Protein AF-A0A2E8XNL5-F1 (afdb_monomer_lite)

Foldseek 3Di:
DPDDPVVVVVCVCPPDDHDPADDDDPDDPPDPVSVCLVDPPNVVVLVVVCVVPVVSCCVSHPNAAAAEPDQPDFFADFLVRLLVSQPQCQVVCVLVVHHAAEAAEDPDFDPNDPDPLQVSSVSSQVVNCVVPVLRNYDDPDHPCLQAAVVSVCVRPVPHSGPHHGRYYYYRGNVRRNVVLVCCVVVVVDDDADPADTPDLAQDGDDDPPDHNSNVVNSVVSRVSRRVVSVVVVVVVVPD

Structure (mmCIF, N/CA/C/O backbone):
data_AF-A0A2E8XNL5-F1
#
_entry.id   AF-A0A2E8XNL5-F1
#
loop_
_atom_site.group_PDB
_atom_site.id
_atom_site.type_symbol
_atom_site.label_atom_id
_atom_site.label_alt_id
_atom_site.label_comp_id
_atom_site.label_asym_id
_atom_site.label_entity_id
_atom_site.label_seq_id
_atom_site.pdbx_PDB_ins_code
_atom_site.Cartn_x
_atom_site.Cartn_y
_atom_site.Cartn_z
_atom_site.occupancy
_atom_site.B_iso_or_equiv
_atom_site.auth_seq_id
_atom_site.auth_comp_id
_atom_site.auth_asym_id
_atom_site.auth_atom_id
_atom_site.pdbx_PDB_model_num
ATOM 1 N N . MET A 1 1 ? 25.665 -30.113 -37.905 1.00 49.34 1 MET A N 1
ATOM 2 C CA . MET A 1 1 ? 24.365 -29.769 -38.519 1.00 49.34 1 MET A CA 1
ATOM 3 C C . MET A 1 1 ? 23.714 -28.719 -37.645 1.00 49.34 1 MET A C 1
ATOM 5 O O . MET A 1 1 ? 23.778 -28.880 -36.434 1.00 49.34 1 MET A O 1
ATOM 9 N N . ALA A 1 2 ? 23.161 -27.655 -38.225 1.00 60.09 2 ALA A N 1
ATOM 10 C CA . ALA A 1 2 ? 22.310 -26.735 -37.477 1.00 60.09 2 ALA A CA 1
ATOM 11 C C . ALA A 1 2 ? 21.005 -27.467 -37.136 1.00 60.09 2 ALA A C 1
ATOM 13 O O . ALA A 1 2 ? 20.428 -28.109 -38.013 1.00 60.09 2 ALA A O 1
ATOM 14 N N . GLU A 1 3 ? 20.601 -27.444 -35.870 1.00 71.62 3 GLU A N 1
ATOM 15 C CA . GLU A 1 3 ? 19.336 -28.033 -35.434 1.00 71.62 3 GLU A CA 1
ATOM 16 C C . GLU A 1 3 ? 18.174 -27.260 -36.080 1.00 71.62 3 GLU A C 1
ATOM 18 O O . GLU A 1 3 ? 18.196 -26.027 -36.112 1.00 71.62 3 GLU A O 1
ATOM 23 N N . ASP A 1 4 ? 17.193 -27.967 -36.652 1.00 87.88 4 ASP A N 1
ATOM 24 C CA . ASP A 1 4 ? 16.043 -27.328 -37.294 1.00 87.88 4 ASP A CA 1
ATOM 25 C C . ASP A 1 4 ? 15.190 -26.628 -36.227 1.00 87.88 4 ASP A C 1
ATOM 27 O O . ASP A 1 4 ? 14.524 -27.270 -35.413 1.00 87.88 4 ASP A O 1
ATOM 31 N N . ILE A 1 5 ? 15.188 -25.292 -36.253 1.00 83.12 5 ILE A N 1
ATOM 32 C CA . ILE A 1 5 ? 14.417 -24.425 -35.349 1.00 83.12 5 ILE A CA 1
ATOM 33 C C . ILE A 1 5 ? 12.946 -24.856 -35.296 1.00 83.12 5 ILE A C 1
ATOM 35 O O . ILE A 1 5 ? 12.314 -24.781 -34.238 1.00 83.12 5 ILE A O 1
ATOM 39 N N . ARG A 1 6 ? 12.394 -25.339 -36.416 1.00 84.25 6 ARG A N 1
ATOM 40 C CA . ARG A 1 6 ? 11.018 -25.834 -36.481 1.00 84.25 6 ARG A CA 1
ATOM 41 C C . ARG A 1 6 ? 10.832 -27.089 -35.634 1.00 84.25 6 ARG A C 1
ATOM 43 O O . ARG A 1 6 ? 9.846 -27.184 -34.906 1.00 84.25 6 ARG A O 1
ATOM 50 N N . GLU A 1 7 ? 11.748 -28.045 -35.728 1.00 87.56 7 GLU A N 1
ATOM 51 C CA . GLU A 1 7 ? 11.675 -29.310 -35.000 1.00 87.56 7 GLU A CA 1
ATOM 52 C C . GLU A 1 7 ? 11.862 -29.093 -33.493 1.00 87.56 7 GLU A C 1
ATOM 54 O O . GLU A 1 7 ? 11.071 -29.603 -32.695 1.00 87.56 7 GLU A O 1
ATOM 59 N N . THR A 1 8 ? 12.807 -28.236 -33.100 1.00 84.12 8 THR A N 1
ATOM 60 C CA . THR A 1 8 ? 13.034 -27.864 -31.696 1.00 84.12 8 THR A CA 1
ATOM 61 C C . THR A 1 8 ? 11.842 -27.115 -31.097 1.00 84.12 8 THR A C 1
ATOM 63 O O . THR A 1 8 ? 11.431 -27.419 -29.977 1.00 84.12 8 THR A O 1
ATOM 66 N N . ALA A 1 9 ? 11.222 -26.189 -31.841 1.00 78.69 9 ALA A N 1
ATOM 67 C CA . ALA A 1 9 ? 10.019 -25.483 -31.393 1.00 78.69 9 ALA A CA 1
ATOM 68 C C . ALA A 1 9 ? 8.816 -26.428 -31.237 1.00 78.69 9 ALA A C 1
ATOM 70 O O . ALA A 1 9 ? 8.070 -26.343 -30.260 1.00 78.69 9 ALA A O 1
ATOM 71 N N . LEU A 1 10 ? 8.633 -27.363 -32.176 1.00 82.50 10 LEU A N 1
ATOM 72 C CA . LEU A 1 10 ? 7.573 -28.368 -32.088 1.00 82.50 10 LEU A CA 1
ATOM 73 C C . LEU A 1 10 ? 7.791 -29.323 -30.913 1.00 82.50 10 LEU A C 1
ATOM 75 O O . LEU A 1 10 ? 6.822 -29.662 -30.238 1.00 82.50 10 LEU A O 1
ATOM 79 N N . ARG A 1 11 ? 9.035 -29.738 -30.651 1.00 82.56 11 ARG A N 1
ATOM 80 C CA . ARG A 1 11 ? 9.394 -30.575 -29.500 1.00 82.56 11 ARG A CA 1
ATOM 81 C C . ARG A 1 11 ? 9.117 -29.849 -28.183 1.00 82.56 11 ARG A C 1
ATOM 83 O O . ARG A 1 11 ? 8.386 -30.381 -27.356 1.00 82.56 11 ARG A O 1
ATOM 90 N N . TYR A 1 12 ? 9.561 -28.598 -28.055 1.00 76.50 12 TYR A N 1
ATOM 91 C CA . TYR A 1 12 ? 9.296 -27.743 -26.890 1.00 76.50 12 TYR A CA 1
ATOM 92 C C . TYR A 1 12 ? 7.797 -27.582 -26.576 1.00 76.50 12 TYR A C 1
ATOM 94 O O . TYR A 1 12 ? 7.405 -27.547 -25.417 1.00 76.50 12 TYR A O 1
ATOM 102 N N . HIS A 1 13 ? 6.938 -27.505 -27.598 1.00 74.31 13 HIS A N 1
ATOM 103 C CA . HIS A 1 13 ? 5.485 -27.393 -27.414 1.00 74.31 13 HIS A CA 1
ATOM 104 C C . HIS A 1 13 ? 4.750 -28.731 -27.217 1.00 74.31 13 HIS A C 1
ATOM 106 O O . HIS A 1 13 ? 3.563 -28.718 -26.884 1.00 74.31 13 HIS A O 1
ATOM 112 N N . ARG A 1 14 ? 5.415 -29.869 -27.450 1.00 77.31 14 ARG A N 1
ATOM 113 C CA . ARG A 1 14 ? 4.848 -31.224 -27.312 1.00 77.31 14 ARG A CA 1
ATOM 114 C C . ARG A 1 14 ? 5.310 -31.939 -26.048 1.00 77.31 14 ARG A C 1
ATOM 116 O O . ARG A 1 14 ? 4.581 -32.789 -25.549 1.00 77.31 14 ARG A O 1
ATOM 123 N N . GLU A 1 15 ? 6.511 -31.637 -25.568 1.00 74.69 15 GLU A N 1
ATOM 124 C CA . GLU A 1 15 ? 7.054 -32.206 -24.339 1.00 74.69 15 GLU A CA 1
ATOM 125 C C . GLU A 1 15 ? 6.436 -31.514 -23.116 1.00 74.69 15 GLU A C 1
ATOM 127 O O . GLU A 1 15 ? 6.441 -30.291 -23.001 1.00 74.69 15 GLU A O 1
ATOM 132 N N . GLY A 1 16 ? 5.883 -32.307 -22.196 1.00 72.12 16 GLY A N 1
ATOM 133 C CA . GLY A 1 16 ? 5.172 -31.810 -21.017 1.00 72.12 16 GLY A CA 1
ATOM 134 C C . GLY A 1 16 ? 3.668 -31.628 -21.240 1.00 72.12 16 GLY A C 1
ATOM 135 O O . GLY A 1 16 ? 3.063 -32.239 -22.121 1.00 72.12 16 GLY A O 1
ATOM 136 N N . ARG A 1 17 ? 3.031 -30.823 -20.385 1.00 60.62 17 ARG A N 1
ATOM 137 C CA . ARG A 1 17 ? 1.598 -30.524 -20.470 1.00 60.62 17 ARG A CA 1
ATOM 138 C C . ARG A 1 17 ? 1.375 -29.429 -21.531 1.00 60.62 17 ARG A C 1
ATOM 140 O O . ARG A 1 17 ? 1.923 -28.341 -21.372 1.00 60.62 17 ARG A O 1
ATOM 147 N N . PRO A 1 18 ? 0.574 -29.663 -22.588 1.00 53.97 18 PRO A N 1
ATOM 148 C CA . PRO A 1 18 ? 0.299 -28.644 -23.597 1.00 53.97 18 PRO A CA 1
ATOM 149 C C . PRO A 1 18 ? -0.388 -27.416 -22.983 1.00 53.97 18 PRO A C 1
ATOM 151 O O . PRO A 1 18 ? -1.422 -27.539 -22.326 1.00 53.97 18 PRO A O 1
ATOM 154 N N . GLY A 1 19 ? 0.177 -26.233 -23.227 1.00 57.16 19 GLY A N 1
ATOM 155 C CA . GLY A 1 19 ? -0.323 -24.951 -22.724 1.00 57.16 19 GLY A CA 1
ATOM 156 C C . GLY A 1 19 ? 0.743 -24.189 -21.937 1.00 57.16 19 GLY A C 1
ATOM 157 O O . GLY A 1 19 ? 1.424 -24.751 -21.092 1.00 57.16 19 GLY A O 1
ATOM 158 N N . LYS A 1 20 ? 0.891 -22.886 -22.205 1.00 53.69 20 LYS A N 1
ATOM 159 C CA . LYS A 1 20 ? 1.844 -22.019 -21.481 1.00 53.69 20 LYS A CA 1
ATOM 160 C C . LYS A 1 20 ? 1.347 -21.606 -20.085 1.00 53.69 20 LYS A C 1
ATOM 162 O O . LYS A 1 20 ? 2.050 -20.890 -19.383 1.00 53.69 20 LYS A O 1
ATOM 167 N N . ILE A 1 21 ? 0.120 -21.990 -19.721 1.00 44.06 21 ILE A N 1
ATOM 168 C CA . ILE A 1 21 ? -0.577 -21.558 -18.506 1.00 44.06 21 ILE A CA 1
ATOM 169 C C . ILE A 1 21 ? -1.283 -22.768 -17.885 1.00 44.06 21 ILE A C 1
ATOM 171 O O . ILE A 1 21 ? -2.032 -23.470 -18.565 1.00 44.06 21 ILE A O 1
ATOM 175 N N . GLU A 1 22 ? -1.080 -22.978 -16.584 1.00 54.56 22 GLU A N 1
ATOM 176 C CA . GLU A 1 22 ? -1.791 -23.963 -15.768 1.00 54.56 22 GLU A CA 1
ATOM 177 C C . GLU A 1 22 ? -2.472 -23.257 -14.591 1.00 54.56 22 GLU A C 1
ATOM 179 O O . GLU A 1 22 ? -1.811 -22.604 -13.790 1.00 54.56 22 GLU A O 1
ATOM 184 N N . VAL A 1 23 ? -3.797 -23.385 -14.474 1.00 47.88 23 VAL A N 1
ATOM 185 C CA . VAL A 1 23 ? -4.556 -22.874 -13.324 1.00 47.88 23 VAL A CA 1
ATOM 186 C C . VAL A 1 23 ? -4.709 -23.999 -12.306 1.00 47.88 23 VAL A C 1
ATOM 188 O O . VAL A 1 23 ? -5.431 -24.965 -12.552 1.00 47.88 23 VAL A O 1
ATOM 191 N N . VAL A 1 24 ? -4.043 -23.863 -11.159 1.00 52.28 24 VAL A N 1
ATOM 192 C CA . VAL A 1 24 ? -4.179 -24.780 -10.019 1.00 52.28 24 VAL A CA 1
ATOM 193 C C . VAL A 1 24 ? -5.081 -24.140 -8.962 1.00 52.28 24 VAL A C 1
ATOM 195 O O . VAL A 1 24 ? -4.883 -22.990 -8.551 1.00 52.28 24 VAL A O 1
ATOM 198 N N . ALA A 1 25 ? -6.106 -24.870 -8.525 1.00 46.62 25 ALA A N 1
ATOM 199 C CA . ALA A 1 25 ? -6.966 -24.427 -7.433 1.00 46.62 25 ALA A CA 1
ATOM 200 C C . ALA A 1 25 ? -6.181 -24.446 -6.108 1.00 46.62 25 ALA A C 1
ATOM 202 O O . ALA A 1 25 ? -5.561 -25.453 -5.781 1.00 46.62 25 ALA A O 1
ATOM 203 N N . SER A 1 26 ? -6.213 -23.351 -5.338 1.00 55.28 26 SER A N 1
ATOM 204 C CA . SER A 1 26 ? -5.528 -23.237 -4.035 1.00 55.28 26 SER A CA 1
ATOM 205 C C . SER A 1 26 ? -6.127 -24.169 -2.986 1.00 55.28 26 SER A C 1
ATOM 207 O O . SER A 1 26 ? -5.430 -24.653 -2.104 1.00 55.28 26 SER A O 1
ATOM 209 N N . LYS A 1 27 ? -7.425 -24.451 -3.111 1.00 60.72 27 LYS A N 1
ATOM 210 C CA . LYS A 1 27 ? -8.127 -25.508 -2.392 1.00 60.72 27 LYS A CA 1
ATOM 211 C C . LYS A 1 27 ? -8.621 -26.492 -3.441 1.00 60.72 27 LYS A C 1
ATOM 213 O O . LYS A 1 27 ? -9.333 -26.093 -4.362 1.00 60.72 27 LYS A O 1
ATOM 218 N N . LEU A 1 28 ? -8.208 -27.753 -3.340 1.00 52.25 28 LEU A N 1
ATOM 219 C CA . LEU A 1 28 ? -8.619 -28.794 -4.280 1.00 52.25 28 LEU A CA 1
ATOM 220 C C . LEU A 1 28 ? -10.145 -28.952 -4.239 1.00 52.25 28 LEU A C 1
ATOM 222 O O . LEU A 1 28 ? -10.702 -29.429 -3.256 1.00 52.25 28 LEU A O 1
ATOM 226 N N . LEU A 1 29 ? -10.816 -28.561 -5.321 1.00 68.38 29 LEU A N 1
ATOM 227 C CA . LEU A 1 29 ? -12.241 -28.808 -5.541 1.00 68.38 29 LEU A CA 1
ATOM 228 C C . LEU A 1 29 ? -12.386 -30.104 -6.341 1.00 68.38 29 LEU A C 1
ATOM 230 O O . LEU A 1 29 ? -12.762 -30.095 -7.510 1.00 68.38 29 LEU A O 1
ATOM 234 N N . ALA A 1 30 ? -11.995 -31.224 -5.731 1.00 70.00 30 ALA A N 1
ATOM 235 C CA . ALA A 1 30 ? -11.859 -32.502 -6.431 1.00 70.00 30 ALA A CA 1
ATOM 236 C C . ALA A 1 30 ? -13.208 -33.113 -6.853 1.00 70.00 30 ALA A C 1
ATOM 238 O O . ALA A 1 30 ? -13.251 -34.002 -7.702 1.00 70.00 30 ALA A O 1
ATOM 239 N N . ASN A 1 31 ? -14.314 -32.672 -6.247 1.00 74.38 31 ASN A N 1
ATOM 240 C CA . ASN A 1 31 ? -15.648 -33.214 -6.484 1.00 74.38 31 ASN A CA 1
ATOM 241 C C . ASN A 1 31 ? -16.756 -32.167 -6.243 1.00 74.38 31 ASN A C 1
ATOM 243 O O . ASN A 1 31 ? -16.527 -31.067 -5.739 1.00 74.38 31 ASN A O 1
ATOM 247 N N . GLN A 1 32 ? -17.994 -32.545 -6.571 1.00 74.88 32 GLN A N 1
ATOM 248 C CA . GLN A 1 32 ? -19.184 -31.699 -6.435 1.00 74.88 32 GLN A CA 1
ATOM 249 C C . GLN A 1 32 ? -19.488 -31.284 -4.983 1.00 74.88 32 GLN A C 1
ATOM 251 O O . GLN A 1 32 ? -20.048 -30.212 -4.759 1.00 74.88 32 GLN A O 1
ATOM 256 N N . ARG A 1 33 ? -19.104 -32.096 -3.985 1.00 76.00 33 ARG A N 1
ATOM 257 C CA . ARG A 1 33 ? -19.273 -31.738 -2.568 1.00 76.00 33 ARG A CA 1
ATOM 258 C C . ARG A 1 33 ? -18.310 -30.626 -2.169 1.00 76.00 33 ARG A C 1
ATOM 260 O O . ARG A 1 33 ? -18.733 -29.685 -1.506 1.00 76.00 33 ARG A O 1
ATOM 267 N N . ASP A 1 34 ? -17.060 -30.687 -2.612 1.00 76.00 34 ASP A N 1
ATOM 268 C CA . ASP A 1 34 ? -16.085 -29.624 -2.356 1.00 76.00 34 ASP A CA 1
ATOM 269 C C . ASP A 1 34 ? -16.505 -28.316 -3.037 1.00 76.00 34 ASP A C 1
ATOM 271 O O . ASP A 1 34 ? -16.450 -27.254 -2.419 1.00 76.00 34 ASP A O 1
ATOM 275 N N . LEU A 1 35 ? -17.055 -28.399 -4.254 1.00 70.38 35 LEU A N 1
ATOM 276 C CA . LEU A 1 35 ? -17.651 -27.249 -4.936 1.00 70.38 35 LEU A CA 1
ATOM 277 C C . LEU A 1 35 ? -18.820 -26.643 -4.133 1.00 70.38 35 LEU A C 1
ATOM 279 O O . LEU A 1 35 ? -18.871 -25.433 -3.939 1.00 70.38 35 LEU A O 1
ATOM 283 N N . SER A 1 36 ? -19.719 -27.475 -3.595 1.00 78.44 36 SER A N 1
ATOM 284 C CA . SER A 1 36 ? -20.854 -27.014 -2.774 1.00 78.44 36 SER A CA 1
ATOM 285 C C . SER A 1 36 ? -20.446 -26.348 -1.453 1.00 78.44 36 SER A C 1
ATOM 287 O O . SER A 1 36 ? -21.218 -25.573 -0.895 1.00 78.44 36 SER A O 1
ATOM 289 N N . ARG A 1 37 ? -19.236 -26.639 -0.953 1.00 80.06 37 ARG A N 1
ATOM 290 C CA . ARG A 1 37 ? -18.658 -25.995 0.236 1.00 80.06 37 ARG A CA 1
ATOM 291 C C . ARG A 1 37 ? -18.056 -24.630 -0.090 1.00 80.06 37 ARG A C 1
ATOM 293 O O . ARG A 1 37 ? -18.103 -23.740 0.748 1.00 80.06 37 ARG A O 1
ATOM 300 N N . ALA A 1 38 ? -17.482 -24.478 -1.282 1.00 71.19 38 ALA A N 1
ATOM 301 C CA . ALA A 1 38 ? -16.857 -23.232 -1.720 1.00 71.19 38 ALA A CA 1
ATOM 302 C C . ALA A 1 38 ? -17.868 -22.189 -2.228 1.00 71.19 38 ALA A C 1
ATOM 304 O O . ALA A 1 38 ? -17.598 -20.995 -2.159 1.00 71.19 38 ALA A O 1
ATOM 305 N N . TYR A 1 39 ? -19.025 -22.632 -2.725 1.00 75.50 39 TYR A N 1
ATOM 306 C CA . TYR A 1 39 ? -20.094 -21.778 -3.252 1.00 75.50 39 TYR A CA 1
ATOM 307 C C . TYR A 1 39 ? -21.363 -21.894 -2.409 1.00 75.50 39 TYR A C 1
ATOM 309 O O . TYR A 1 39 ? -21.394 -22.632 -1.430 1.00 75.50 39 TYR A O 1
ATOM 317 N N . THR A 1 40 ? -22.422 -21.164 -2.757 1.00 73.31 40 THR A N 1
ATOM 318 C CA . THR A 1 40 ? -23.718 -21.264 -2.070 1.00 73.31 40 THR A CA 1
ATOM 319 C C . THR A 1 40 ? -24.225 -22.713 -2.113 1.00 73.31 40 THR A C 1
ATOM 321 O O . THR A 1 40 ? -24.303 -23.280 -3.207 1.00 73.31 40 THR A O 1
ATOM 324 N N . PRO A 1 41 ? -24.574 -23.336 -0.967 1.00 74.88 41 PRO A N 1
ATOM 325 C CA . PRO A 1 41 ? -24.801 -22.753 0.367 1.00 74.88 41 PRO A CA 1
ATOM 326 C C . PRO A 1 41 ? -23.584 -22.700 1.315 1.00 74.88 41 PRO A C 1
ATOM 328 O O . PRO A 1 41 ? -23.681 -22.078 2.367 1.00 74.88 41 PRO A O 1
ATOM 331 N N . GLY A 1 42 ? -22.452 -23.326 0.992 1.00 79.75 42 GLY A N 1
ATOM 332 C CA . GLY A 1 42 ? -21.267 -23.369 1.855 1.00 79.75 42 GLY A CA 1
ATOM 333 C C . GLY A 1 42 ? -20.648 -22.002 2.165 1.00 79.75 42 GLY A C 1
ATOM 334 O O . GLY A 1 42 ? -20.373 -21.720 3.328 1.00 79.75 42 GLY A O 1
ATOM 335 N N . VAL A 1 43 ? -20.521 -21.111 1.172 1.00 79.50 43 VAL A N 1
ATOM 336 C CA . VAL A 1 43 ? -20.021 -19.737 1.413 1.00 79.50 43 VAL A CA 1
ATOM 337 C C . VAL A 1 43 ? -20.944 -18.945 2.344 1.00 79.50 43 VAL A C 1
ATOM 339 O O . VAL A 1 43 ? -20.468 -18.193 3.187 1.00 79.50 43 VAL A O 1
ATOM 342 N N . ALA A 1 44 ? -22.258 -19.180 2.263 1.00 83.00 44 ALA A N 1
ATOM 343 C CA . ALA A 1 44 ? -23.227 -18.540 3.145 1.00 83.00 44 ALA A CA 1
ATOM 344 C C . ALA A 1 44 ? -23.041 -18.964 4.609 1.00 83.00 44 ALA A C 1
ATOM 346 O O . ALA A 1 44 ? -23.267 -18.148 5.490 1.00 83.00 44 ALA A O 1
ATOM 347 N N . GLN A 1 45 ? -22.579 -20.188 4.888 1.00 86.25 45 GLN A N 1
ATOM 348 C CA . GLN A 1 45 ? -22.259 -20.603 6.261 1.00 86.25 45 GLN A CA 1
ATOM 349 C C . GLN A 1 45 ? -21.048 -19.852 6.822 1.00 86.25 45 GLN A C 1
ATOM 351 O O . GLN A 1 45 ? -21.078 -19.447 7.978 1.00 86.25 45 GLN A O 1
ATOM 356 N N . ALA A 1 46 ? -20.018 -19.603 6.005 1.00 81.00 46 ALA A N 1
ATOM 357 C CA . ALA A 1 46 ? -18.896 -18.760 6.418 1.00 81.00 46 ALA A CA 1
ATOM 358 C C . ALA A 1 46 ? -19.353 -17.315 6.683 1.00 81.00 46 ALA A C 1
ATOM 360 O O . ALA A 1 46 ? -18.994 -16.737 7.702 1.00 81.00 46 ALA A O 1
ATOM 361 N N . SER A 1 47 ? -20.204 -16.756 5.815 1.00 82.69 47 SER A N 1
ATOM 362 C CA . SER A 1 47 ? -20.786 -15.423 6.025 1.00 82.69 47 SER A CA 1
ATOM 363 C C . SER A 1 47 ? -21.653 -15.341 7.284 1.00 82.69 47 SER A C 1
ATOM 365 O O . SER A 1 47 ? -21.589 -14.343 7.994 1.00 82.69 47 SER A O 1
ATOM 367 N N . LEU A 1 48 ? -22.446 -16.377 7.579 1.00 88.38 48 LEU A N 1
ATOM 368 C CA . LEU A 1 48 ? -23.253 -16.446 8.799 1.00 88.38 48 LEU A CA 1
ATOM 369 C C . LEU A 1 48 ? -22.372 -16.532 10.048 1.00 88.38 48 LEU A C 1
ATOM 371 O O . LEU A 1 48 ? -22.618 -15.790 10.990 1.00 88.38 48 LEU A O 1
ATOM 375 N N . ALA A 1 49 ? -21.311 -17.344 10.030 1.00 86.75 49 ALA A N 1
ATOM 376 C CA . ALA A 1 49 ? -20.386 -17.445 11.159 1.00 86.75 49 ALA A CA 1
ATOM 377 C C . ALA A 1 49 ? -19.694 -16.103 11.458 1.00 86.75 49 ALA A C 1
ATOM 379 O O . ALA A 1 49 ? -19.601 -15.708 12.613 1.00 86.75 49 ALA A O 1
ATOM 380 N N . ILE A 1 50 ? -19.284 -15.363 10.419 1.00 83.50 50 ILE A N 1
ATOM 381 C CA . ILE A 1 50 ? -18.715 -14.009 10.554 1.00 83.50 50 ILE A CA 1
ATOM 382 C C . ILE A 1 50 ? -19.756 -13.007 11.074 1.00 83.50 50 ILE A C 1
ATOM 384 O O . ILE A 1 50 ? -19.424 -12.089 11.819 1.00 83.50 50 ILE A O 1
ATOM 388 N N . SER A 1 51 ? -21.021 -13.167 10.678 1.00 86.62 51 SER A N 1
ATOM 389 C CA . SER A 1 51 ? -22.112 -12.328 11.180 1.00 86.62 51 SER A CA 1
ATOM 390 C C . SER A 1 51 ? -22.435 -12.591 12.653 1.00 86.62 51 SER A C 1
ATOM 392 O O . SER A 1 51 ? -22.945 -11.687 13.312 1.00 86.62 51 SER A O 1
ATOM 394 N N . GLU A 1 52 ? -22.216 -13.811 13.146 1.00 91.88 52 GLU A N 1
ATOM 395 C CA . GLU A 1 52 ? -22.419 -14.189 14.550 1.00 91.88 52 GLU A CA 1
ATOM 396 C C . GLU A 1 52 ? -21.222 -13.792 15.426 1.00 91.88 52 GLU A C 1
ATOM 398 O O . GLU A 1 52 ? -21.416 -13.307 16.541 1.00 91.88 52 GLU A O 1
ATOM 403 N N . ASP A 1 53 ? -20.002 -13.956 14.910 1.00 85.19 53 ASP A N 1
ATOM 404 C CA . ASP A 1 53 ? -18.746 -13.584 15.559 1.00 85.19 53 ASP A CA 1
ATOM 405 C C . ASP A 1 53 ? -17.783 -12.963 14.536 1.00 85.19 53 ASP A C 1
ATOM 407 O O . ASP A 1 53 ? -17.225 -13.646 13.672 1.00 85.19 53 ASP A O 1
ATOM 411 N N . SER A 1 54 ? -17.546 -11.654 14.650 1.00 74.00 54 SER A N 1
ATOM 412 C CA . SER A 1 54 ? -16.672 -10.923 13.730 1.00 74.00 54 SER A CA 1
ATOM 413 C C . SER A 1 54 ? -15.216 -11.401 13.771 1.00 74.00 54 SER A C 1
ATOM 415 O O . SER A 1 54 ? -14.517 -11.266 12.765 1.00 74.00 54 SER A O 1
ATOM 417 N N . ALA A 1 55 ? -14.756 -12.024 14.866 1.00 74.00 55 ALA A N 1
ATOM 418 C CA . ALA A 1 55 ? -13.409 -12.591 14.956 1.00 74.00 55 ALA A CA 1
ATOM 419 C C . ALA A 1 55 ? -13.199 -13.760 13.975 1.00 74.00 55 ALA A C 1
ATOM 421 O O . ALA A 1 55 ? -12.077 -13.998 13.520 1.00 74.00 55 ALA A O 1
ATOM 422 N N . MET A 1 56 ? -14.277 -14.442 13.567 1.00 76.31 56 MET A N 1
ATOM 423 C CA . MET A 1 56 ? -14.232 -15.512 12.564 1.00 76.31 56 MET A CA 1
ATOM 424 C C . MET A 1 56 ? -13.799 -15.016 11.183 1.00 7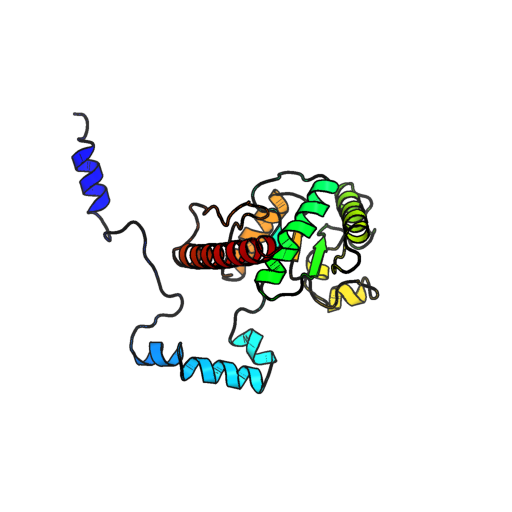6.31 56 MET A C 1
ATOM 426 O O . MET A 1 56 ? -13.335 -15.818 10.372 1.00 76.31 56 MET A O 1
ATOM 430 N N . ALA A 1 57 ? -13.886 -13.711 10.895 1.00 66.75 57 ALA A N 1
ATOM 431 C CA . ALA A 1 57 ? -13.382 -13.159 9.639 1.00 66.75 57 ALA A CA 1
ATOM 432 C C . ALA A 1 57 ? -11.874 -13.420 9.480 1.00 66.75 57 ALA A C 1
ATOM 434 O O . ALA A 1 57 ? -11.443 -13.860 8.415 1.00 66.75 57 ALA A O 1
ATOM 435 N N . ALA A 1 58 ? -11.087 -13.259 10.548 1.00 60.56 58 ALA A N 1
ATOM 436 C CA . ALA A 1 58 ? -9.640 -13.483 10.528 1.00 60.56 58 ALA A CA 1
ATOM 437 C C . ALA A 1 58 ? -9.248 -14.971 10.385 1.00 60.56 58 ALA A C 1
ATOM 439 O O . ALA A 1 58 ? -8.128 -15.286 9.975 1.00 60.56 58 ALA A O 1
ATOM 440 N N . GLU A 1 59 ? -10.144 -15.899 10.731 1.00 66.31 59 GLU A N 1
ATOM 441 C CA . GLU A 1 59 ? -9.933 -17.344 10.560 1.00 66.31 59 GLU A CA 1
ATOM 442 C C . GLU A 1 59 ? -10.397 -17.837 9.182 1.00 66.31 59 GLU A C 1
ATOM 444 O O . GLU A 1 59 ? -9.734 -18.657 8.543 1.00 66.31 59 GLU A O 1
ATOM 449 N N . LEU A 1 60 ? -11.549 -17.346 8.722 1.00 70.25 60 LEU A N 1
ATOM 450 C CA . LEU A 1 60 ? -12.248 -17.863 7.545 1.00 70.25 60 LEU A CA 1
ATOM 451 C C . LEU A 1 60 ? -11.922 -17.103 6.254 1.00 70.25 60 LEU A C 1
ATOM 453 O O . LEU A 1 60 ? -12.255 -17.586 5.167 1.00 70.25 60 LEU A O 1
ATOM 457 N N . THR A 1 61 ? -11.282 -15.937 6.350 1.00 65.50 61 THR A N 1
ATOM 458 C CA . THR A 1 61 ? -10.928 -15.087 5.206 1.00 65.50 61 THR A CA 1
ATOM 459 C C . THR A 1 61 ? -9.442 -14.706 5.215 1.00 65.50 61 THR A C 1
ATOM 461 O O . THR A 1 61 ? -8.680 -15.131 6.082 1.00 65.50 61 THR A O 1
ATOM 464 N N . VAL A 1 62 ? -8.993 -13.971 4.190 1.00 59.47 62 VAL A N 1
ATOM 465 C CA . VAL A 1 62 ? -7.627 -13.424 4.160 1.00 59.47 62 VAL A CA 1
ATOM 466 C C . VAL A 1 62 ? -7.510 -12.421 5.305 1.00 59.47 62 VAL A C 1
ATOM 468 O O . VAL A 1 62 ? -8.285 -11.472 5.336 1.00 59.47 62 VAL A O 1
ATOM 471 N N . ARG A 1 63 ? -6.567 -12.663 6.228 1.00 57.22 63 ARG A N 1
ATOM 472 C CA . ARG A 1 63 ? -6.452 -11.947 7.509 1.00 57.22 63 ARG A CA 1
ATOM 473 C C . ARG A 1 63 ? -6.465 -10.430 7.365 1.00 57.22 63 ARG A C 1
ATOM 475 O O . ARG A 1 63 ? -7.280 -9.813 8.026 1.00 57.22 63 ARG A O 1
ATOM 482 N N . ASP A 1 64 ? -5.646 -9.877 6.469 1.00 71.69 64 ASP A N 1
ATOM 483 C CA . ASP A 1 64 ? -5.581 -8.440 6.196 1.00 71.69 64 ASP A CA 1
ATOM 484 C C . ASP A 1 64 ? -5.038 -8.176 4.784 1.00 71.69 64 ASP A C 1
ATOM 486 O O . ASP A 1 64 ? -4.257 -8.966 4.243 1.00 71.69 64 ASP A O 1
ATOM 490 N N . THR A 1 65 ? -5.451 -7.062 4.175 1.00 80.38 65 THR A N 1
ATOM 491 C CA . THR A 1 65 ? -4.914 -6.589 2.888 1.00 80.38 65 THR A CA 1
ATOM 492 C C . THR A 1 65 ? -3.963 -5.429 3.144 1.00 80.38 65 THR A C 1
ATOM 494 O O . THR A 1 65 ? -4.376 -4.416 3.701 1.00 80.38 65 THR A O 1
ATOM 497 N N . ILE A 1 66 ? -2.708 -5.575 2.715 1.00 89.00 66 ILE A N 1
ATOM 498 C CA . ILE A 1 66 ? -1.674 -4.542 2.840 1.00 89.00 66 ILE A CA 1
ATOM 499 C C . ILE A 1 66 ? -1.237 -4.093 1.445 1.00 89.00 66 ILE A C 1
ATOM 501 O O . ILE A 1 66 ? -0.885 -4.917 0.597 1.00 89.00 66 ILE A O 1
ATOM 505 N N . PHE A 1 67 ? -1.219 -2.781 1.229 1.00 92.25 67 PHE A N 1
ATOM 506 C CA . PHE A 1 67 ? -0.680 -2.129 0.039 1.00 92.25 67 PHE A CA 1
ATOM 507 C C . PHE A 1 67 ? 0.739 -1.636 0.326 1.00 92.25 67 PHE A C 1
ATOM 509 O O . PHE A 1 67 ? 1.008 -1.142 1.417 1.00 92.25 67 PHE A O 1
ATOM 516 N N . ILE A 1 68 ? 1.654 -1.771 -0.637 1.00 93.00 68 ILE A N 1
ATOM 517 C CA . ILE A 1 68 ? 3.056 -1.353 -0.487 1.00 93.00 68 ILE A CA 1
ATOM 518 C C . ILE A 1 68 ? 3.480 -0.562 -1.724 1.00 93.00 68 ILE A C 1
ATOM 520 O O . ILE A 1 68 ? 3.373 -1.076 -2.840 1.00 93.00 68 ILE A O 1
ATOM 524 N N . THR A 1 69 ? 4.022 0.639 -1.513 1.00 91.69 69 THR A N 1
ATOM 525 C CA . THR A 1 69 ? 4.564 1.501 -2.577 1.00 91.69 69 THR A CA 1
ATOM 526 C C . THR A 1 69 ? 5.997 1.939 -2.246 1.00 91.69 69 THR A C 1
ATOM 528 O O . THR A 1 69 ? 6.278 2.241 -1.092 1.00 91.69 69 THR A O 1
ATOM 531 N N . ASP A 1 70 ? 6.943 2.014 -3.186 1.00 88.25 70 ASP A N 1
ATOM 532 C CA . ASP A 1 70 ? 6.934 1.535 -4.580 1.00 88.25 70 ASP A CA 1
ATOM 533 C C . ASP A 1 70 ? 7.897 0.352 -4.724 1.00 88.25 70 ASP A C 1
ATOM 535 O O . ASP A 1 70 ? 9.079 0.448 -4.420 1.00 88.25 70 ASP A O 1
ATOM 539 N N . THR A 1 71 ? 7.391 -0.781 -5.200 1.00 82.25 71 THR A N 1
ATOM 540 C CA . THR A 1 71 ? 8.136 -2.044 -5.238 1.00 82.25 71 THR A CA 1
ATOM 541 C C . THR A 1 71 ? 8.996 -2.231 -6.494 1.00 82.25 71 THR A C 1
ATOM 543 O O . THR A 1 71 ? 9.771 -3.196 -6.527 1.00 82.25 71 THR A O 1
ATOM 546 N N . TYR A 1 72 ? 8.883 -1.369 -7.523 1.00 79.12 72 TYR A N 1
ATOM 547 C CA . TYR A 1 72 ? 9.520 -1.628 -8.827 1.00 79.12 72 TYR A CA 1
ATOM 548 C C . TYR A 1 72 ? 10.008 -0.422 -9.654 1.00 79.12 72 TYR A C 1
ATOM 550 O O . TYR A 1 72 ? 10.770 -0.678 -10.590 1.00 79.12 72 TYR A O 1
ATOM 558 N N . VAL A 1 73 ? 9.580 0.827 -9.415 1.00 83.31 73 VAL A N 1
ATOM 559 C CA . VAL A 1 73 ? 9.796 1.919 -10.395 1.00 83.31 73 VAL A CA 1
ATOM 560 C C . VAL A 1 73 ? 10.830 2.956 -9.959 1.00 83.31 73 VAL A C 1
ATOM 562 O O . VAL A 1 73 ? 11.715 3.267 -10.759 1.00 83.31 73 VAL A O 1
ATOM 565 N N . THR A 1 74 ? 10.733 3.496 -8.746 1.00 87.75 74 THR A N 1
ATOM 566 C CA . THR A 1 74 ? 11.529 4.650 -8.306 1.00 87.75 74 THR A CA 1
ATOM 567 C C . THR A 1 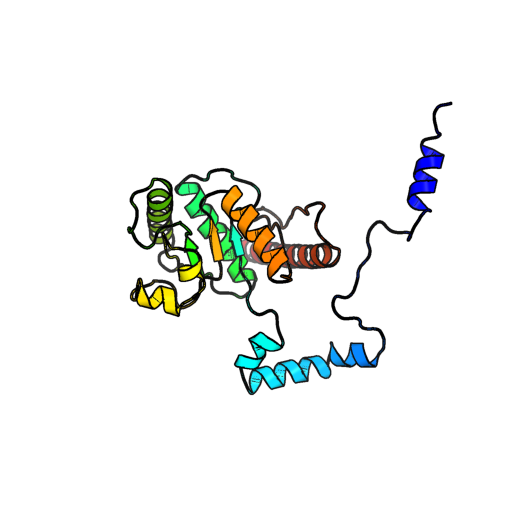74 ? 12.541 4.260 -7.226 1.00 87.75 74 THR A C 1
ATOM 569 O O . THR A 1 74 ? 12.155 4.132 -6.063 1.00 87.75 74 THR A O 1
ATOM 572 N N . PRO A 1 75 ? 13.842 4.128 -7.569 1.00 88.94 75 PRO A N 1
ATOM 573 C CA . PRO A 1 75 ? 14.871 3.650 -6.650 1.00 88.94 75 PRO A CA 1
ATOM 574 C C . PRO A 1 75 ? 14.994 4.447 -5.355 1.00 88.94 75 PRO A C 1
ATOM 576 O O . PRO A 1 75 ? 14.935 3.842 -4.298 1.00 88.94 75 PRO A O 1
ATOM 579 N N . ASP A 1 76 ? 15.140 5.772 -5.421 1.00 94.38 76 ASP A N 1
ATOM 580 C CA . ASP A 1 76 ? 15.247 6.653 -4.249 1.00 94.38 76 ASP A CA 1
ATOM 581 C C . ASP A 1 76 ? 14.342 7.873 -4.461 1.00 94.38 76 ASP A C 1
ATOM 583 O O . ASP A 1 76 ? 14.758 8.841 -5.105 1.00 94.38 76 ASP A O 1
ATOM 587 N N . PRO A 1 77 ? 13.082 7.815 -4.001 1.00 94.75 77 PRO A N 1
ATOM 588 C CA . PRO A 1 77 ? 12.117 8.867 -4.261 1.00 94.75 77 PRO A CA 1
ATOM 589 C C . PRO A 1 77 ? 12.425 10.115 -3.431 1.00 94.75 77 PRO A C 1
ATOM 591 O O . PRO A 1 77 ? 12.800 10.043 -2.252 1.00 94.75 77 PRO A O 1
ATOM 594 N N . THR A 1 78 ? 12.219 11.270 -4.052 1.00 96.50 78 THR A N 1
ATOM 595 C CA . THR A 1 78 ? 12.208 12.591 -3.417 1.00 96.50 78 THR A CA 1
ATOM 596 C C . THR A 1 78 ? 11.006 12.761 -2.484 1.00 96.50 78 THR A C 1
ATOM 598 O O . THR A 1 78 ? 10.091 11.941 -2.445 1.00 96.50 78 THR A O 1
ATOM 601 N N . VAL A 1 79 ? 10.995 13.842 -1.701 1.00 97.19 79 VAL A N 1
ATOM 602 C CA . VAL A 1 79 ? 9.895 14.144 -0.770 1.00 97.19 79 VAL A CA 1
ATOM 603 C C . VAL A 1 79 ? 8.577 14.326 -1.531 1.00 97.19 79 VAL A C 1
ATOM 605 O O . VAL A 1 79 ? 7.532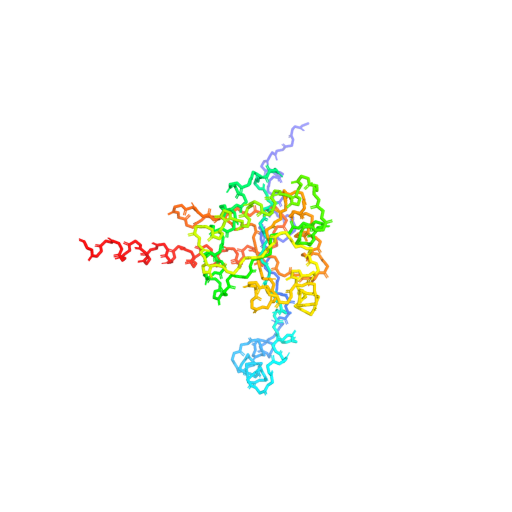 13.832 -1.109 1.00 97.19 79 VAL A O 1
ATOM 608 N N . GLU A 1 80 ? 8.639 15.020 -2.662 1.00 95.81 80 GLU A N 1
ATOM 609 C CA . GLU A 1 80 ? 7.511 15.291 -3.543 1.00 95.81 80 GLU A CA 1
ATOM 610 C C . GLU A 1 80 ? 6.983 14.000 -4.170 1.00 95.81 80 GLU A C 1
ATOM 612 O O . GLU A 1 80 ? 5.775 13.768 -4.166 1.00 95.81 80 GLU A O 1
ATOM 617 N N . GLU A 1 81 ? 7.884 13.130 -4.632 1.00 94.69 81 GLU A N 1
ATOM 618 C CA . GLU A 1 81 ? 7.522 11.820 -5.172 1.00 94.69 81 GLU A CA 1
ATOM 619 C C . GLU A 1 81 ? 6.892 10.924 -4.102 1.00 94.69 81 GLU A C 1
ATOM 621 O O . GLU A 1 81 ? 5.885 10.289 -4.387 1.00 94.69 81 GLU A O 1
ATOM 626 N N . ILE A 1 82 ? 7.391 10.915 -2.859 1.00 96.50 82 ILE A N 1
ATOM 627 C CA . ILE A 1 82 ? 6.759 10.167 -1.753 1.00 96.50 82 ILE A CA 1
ATOM 628 C C . ILE A 1 82 ? 5.338 10.683 -1.495 1.00 96.50 82 ILE A C 1
ATOM 630 O O . ILE A 1 82 ? 4.415 9.891 -1.292 1.00 96.50 82 ILE A O 1
ATOM 634 N N . ALA A 1 83 ? 5.130 12.002 -1.531 1.00 95.31 83 ALA A N 1
ATOM 635 C CA . ALA A 1 83 ? 3.804 12.585 -1.355 1.00 95.31 83 ALA A CA 1
ATOM 636 C C . ALA A 1 83 ? 2.836 12.181 -2.486 1.00 95.31 83 ALA A C 1
ATOM 638 O O . ALA A 1 83 ? 1.669 11.880 -2.222 1.00 95.31 83 ALA A O 1
ATOM 639 N N . GLU A 1 84 ? 3.313 12.120 -3.732 1.00 91.75 84 GLU A N 1
ATOM 640 C CA . GLU A 1 84 ? 2.537 11.625 -4.879 1.00 91.75 84 GLU A CA 1
ATOM 641 C C . GLU A 1 84 ? 2.272 10.117 -4.798 1.00 91.75 84 GLU A C 1
ATOM 643 O O . GLU A 1 84 ? 1.140 9.679 -4.994 1.00 91.75 84 GLU A O 1
ATOM 648 N N . MET A 1 85 ? 3.282 9.332 -4.425 1.00 92.06 85 MET A N 1
ATOM 649 C CA . MET A 1 85 ? 3.194 7.892 -4.160 1.00 92.06 85 MET A CA 1
ATOM 650 C C . MET A 1 85 ? 2.294 7.553 -2.972 1.00 92.06 85 MET A C 1
ATOM 652 O O . MET A 1 85 ? 1.912 6.400 -2.815 1.00 92.06 85 MET A O 1
ATOM 656 N N . THR A 1 86 ? 1.940 8.542 -2.155 1.00 94.62 86 THR A N 1
ATOM 657 C CA . THR A 1 86 ? 0.937 8.419 -1.096 1.00 94.62 86 THR A CA 1
ATOM 658 C C . THR A 1 86 ? -0.460 8.726 -1.632 1.00 94.62 86 THR A C 1
ATOM 660 O O . THR A 1 86 ? -1.387 7.948 -1.436 1.00 94.62 86 THR A O 1
ATOM 663 N N . HIS A 1 87 ? -0.623 9.834 -2.356 1.00 91.50 87 HIS A N 1
ATOM 664 C CA . HIS A 1 87 ? -1.933 10.267 -2.848 1.00 91.50 87 HIS A CA 1
ATOM 665 C C . HIS A 1 87 ? -2.482 9.382 -3.965 1.00 91.50 87 HIS A C 1
ATOM 667 O O . HIS A 1 87 ? -3.631 8.948 -3.905 1.00 91.50 87 HIS A O 1
ATOM 673 N N . LEU A 1 88 ? -1.680 9.124 -5.002 1.00 86.44 88 LEU A N 1
ATOM 674 C CA . LEU A 1 88 ? -2.159 8.451 -6.210 1.00 86.44 88 LEU A CA 1
ATOM 675 C C . LEU A 1 88 ? -2.656 7.028 -5.918 1.00 86.44 88 LEU A C 1
ATOM 677 O O . LEU A 1 88 ? -3.732 6.676 -6.403 1.00 86.44 88 LEU A O 1
ATOM 681 N N . PRO A 1 89 ? -1.955 6.205 -5.112 1.00 88.81 89 PRO A N 1
ATOM 682 C CA . PRO A 1 89 ? -2.449 4.875 -4.786 1.00 88.81 89 PRO A CA 1
ATOM 683 C C . PRO A 1 89 ? -3.539 4.866 -3.710 1.00 88.81 89 PRO A C 1
ATOM 685 O O . PRO A 1 89 ? -4.244 3.867 -3.615 1.00 88.81 89 PRO A O 1
ATOM 688 N N . ALA A 1 90 ? -3.736 5.938 -2.929 1.00 91.19 90 ALA A N 1
ATOM 689 C CA . ALA A 1 90 ? -4.813 5.989 -1.934 1.00 91.19 90 ALA A CA 1
ATOM 690 C C . ALA A 1 90 ? -6.203 5.838 -2.579 1.00 91.19 90 ALA A C 1
ATOM 692 O O . ALA A 1 90 ? -7.069 5.160 -2.028 1.00 91.19 90 ALA A O 1
ATOM 693 N N . GLU A 1 91 ? -6.399 6.388 -3.782 1.00 84.62 91 GLU A N 1
ATOM 694 C CA . GLU A 1 91 ? -7.608 6.142 -4.581 1.00 84.62 91 GLU A CA 1
ATOM 695 C C . GLU A 1 91 ? -7.752 4.675 -4.991 1.00 84.62 91 GLU A C 1
ATOM 697 O O . GLU A 1 91 ? -8.854 4.130 -5.001 1.00 84.62 91 GLU A O 1
ATOM 702 N N . GLU A 1 92 ? -6.642 3.999 -5.284 1.00 83.31 92 GLU A N 1
ATOM 703 C CA . GLU A 1 92 ? -6.679 2.573 -5.583 1.00 83.31 92 GLU A CA 1
ATOM 704 C C . GLU A 1 92 ? -7.099 1.777 -4.342 1.00 83.31 92 GLU A C 1
ATOM 706 O O . GLU A 1 92 ? -7.993 0.945 -4.440 1.00 83.31 92 GLU A O 1
ATOM 711 N N . VAL A 1 93 ? -6.591 2.106 -3.151 1.00 88.94 93 VAL A N 1
ATOM 712 C CA . VAL A 1 93 ? -7.056 1.499 -1.886 1.00 88.94 93 VAL A CA 1
ATOM 713 C C . VAL A 1 93 ? -8.571 1.684 -1.697 1.00 88.94 93 VAL A C 1
ATOM 715 O O . VAL A 1 93 ? -9.276 0.721 -1.382 1.00 88.94 93 VAL A O 1
ATOM 718 N N . ARG A 1 94 ? -9.101 2.880 -1.994 1.00 86.75 94 ARG A N 1
ATOM 719 C CA . ARG A 1 94 ? -10.551 3.157 -1.967 1.00 86.75 94 ARG A CA 1
ATOM 720 C C . ARG A 1 94 ? -11.332 2.295 -2.959 1.00 86.75 94 ARG A C 1
ATOM 722 O O . ARG A 1 94 ? -12.420 1.826 -2.627 1.00 86.75 94 ARG A O 1
ATOM 729 N N . ARG A 1 95 ? -10.783 2.015 -4.146 1.00 80.94 95 ARG A N 1
ATOM 730 C CA . ARG A 1 95 ? -11.397 1.111 -5.144 1.00 80.94 95 ARG A CA 1
ATOM 731 C C . ARG A 1 95 ? -11.463 -0.342 -4.678 1.00 80.94 95 ARG A C 1
ATOM 733 O O . ARG A 1 95 ? -12.378 -1.059 -5.076 1.00 80.94 95 ARG A O 1
ATOM 740 N N . PHE A 1 96 ? -10.558 -0.762 -3.796 1.00 80.31 96 PHE A N 1
ATOM 741 C CA . PHE A 1 96 ? -10.657 -2.045 -3.091 1.00 80.31 96 PHE A CA 1
ATOM 742 C C . PHE A 1 96 ? -11.694 -2.030 -1.948 1.00 80.31 96 PHE A C 1
ATOM 744 O O . PHE A 1 96 ? -11.871 -3.042 -1.272 1.00 80.31 96 PHE A O 1
ATOM 751 N N . GLY A 1 97 ? -12.413 -0.919 -1.751 1.00 82.56 97 GLY A N 1
ATOM 752 C CA . GLY A 1 97 ? -13.441 -0.762 -0.722 1.00 82.56 97 GLY A CA 1
ATOM 753 C C . GLY A 1 97 ? -12.878 -0.486 0.672 1.00 82.56 97 GLY A C 1
ATOM 754 O O . GLY A 1 97 ? -13.588 -0.677 1.656 1.00 82.56 97 GLY A O 1
ATOM 755 N N . LEU A 1 98 ? -11.613 -0.070 0.762 1.00 88.12 98 LEU A N 1
ATOM 756 C CA . LEU A 1 98 ? -10.911 0.175 2.018 1.00 88.12 98 LEU A CA 1
ATOM 757 C C . LEU A 1 98 ? -10.629 1.668 2.194 1.00 88.12 98 LEU A C 1
ATOM 759 O O . LEU A 1 98 ? -10.283 2.369 1.244 1.00 88.12 98 LEU A O 1
ATOM 763 N N . THR A 1 99 ? -10.735 2.158 3.427 1.00 90.94 99 THR A N 1
ATOM 764 C CA . THR A 1 99 ? -10.249 3.499 3.770 1.00 90.94 99 THR A CA 1
ATOM 765 C C . THR A 1 99 ? -8.718 3.468 3.817 1.00 90.94 99 THR A C 1
ATOM 767 O O . THR A 1 99 ? -8.170 2.620 4.525 1.00 90.94 99 THR A O 1
ATOM 770 N N . PRO A 1 100 ? -8.008 4.343 3.081 1.00 94.00 100 PRO A N 1
ATOM 771 C CA . PRO A 1 100 ? -6.551 4.379 3.111 1.00 94.00 100 PRO A CA 1
ATOM 772 C C . PRO A 1 100 ? -6.057 4.878 4.472 1.00 94.00 100 PRO A C 1
ATOM 774 O O . PRO A 1 100 ? -6.313 6.021 4.843 1.00 94.00 100 PRO A O 1
ATOM 777 N N . MET A 1 101 ? -5.336 4.011 5.183 1.00 94.38 101 MET A N 1
ATOM 778 C CA . MET A 1 101 ? -4.624 4.314 6.425 1.00 94.38 101 MET A CA 1
ATOM 779 C C . MET A 1 101 ? -3.134 4.152 6.148 1.00 94.38 101 MET A C 1
ATOM 781 O O . MET A 1 101 ? -2.633 3.030 6.017 1.00 94.38 101 MET A O 1
ATOM 785 N N . VAL A 1 102 ? -2.450 5.280 5.969 1.00 96.50 102 VAL A N 1
ATOM 786 C CA . VAL A 1 102 ? -1.112 5.315 5.384 1.00 96.50 102 VAL A CA 1
ATOM 787 C C . VAL A 1 102 ? -0.031 5.428 6.452 1.00 96.50 102 VAL A C 1
ATOM 789 O O . VAL A 1 102 ? 0.002 6.392 7.213 1.00 96.50 102 VAL A O 1
ATOM 792 N N . GLY A 1 103 ? 0.909 4.485 6.446 1.00 96.12 103 GLY A N 1
ATOM 793 C CA . GLY A 1 103 ? 2.159 4.561 7.199 1.00 96.12 103 GLY A CA 1
ATOM 794 C C . GLY A 1 103 ? 3.328 4.961 6.299 1.00 96.12 103 GLY A C 1
ATOM 795 O O . GLY A 1 103 ? 3.705 4.216 5.393 1.00 96.12 103 GLY A O 1
ATOM 796 N N . LEU A 1 104 ? 3.925 6.123 6.560 1.00 96.88 104 LEU A N 1
ATOM 797 C CA . LEU A 1 104 ? 5.167 6.589 5.943 1.00 96.88 104 LEU A CA 1
ATOM 798 C C . LEU A 1 104 ? 6.359 6.004 6.714 1.00 96.88 104 LEU A C 1
ATOM 800 O O . LEU A 1 104 ? 6.797 6.554 7.732 1.00 96.88 104 LEU A O 1
ATOM 804 N N . LEU A 1 105 ? 6.869 4.872 6.228 1.00 96.19 105 LEU A N 1
ATOM 805 C CA . LEU A 1 105 ? 7.774 4.022 6.993 1.00 96.19 105 LEU A CA 1
ATOM 806 C C . LEU A 1 105 ? 9.211 4.545 7.069 1.00 96.19 105 LEU A C 1
ATOM 808 O O . LEU A 1 105 ? 9.785 5.046 6.101 1.00 96.19 105 LEU A O 1
ATOM 812 N N . SER A 1 106 ? 9.819 4.363 8.237 1.00 94.31 106 SER A N 1
ATOM 813 C CA . SER A 1 106 ? 11.215 4.677 8.539 1.00 94.31 106 SER A CA 1
ATOM 814 C C . SER A 1 106 ? 11.765 3.687 9.575 1.00 94.31 106 SER A C 1
ATOM 816 O O . SER A 1 106 ? 11.069 2.778 9.999 1.00 94.31 106 SER A O 1
ATOM 818 N N . HIS A 1 107 ? 13.032 3.859 9.960 1.00 90.44 107 HIS A N 1
ATOM 819 C CA . HIS A 1 107 ? 13.646 3.223 11.140 1.00 90.44 107 HIS A CA 1
ATOM 820 C C . HIS A 1 107 ? 13.472 4.079 12.414 1.00 90.44 107 HIS A C 1
ATOM 822 O O . HIS A 1 107 ? 14.236 3.966 13.376 1.00 90.44 107 HIS A O 1
ATOM 828 N N . SER A 1 108 ? 12.594 5.075 12.344 1.00 90.25 108 SER A N 1
ATOM 829 C CA . SER A 1 108 ? 12.411 6.101 13.355 1.00 90.25 108 SER A CA 1
ATOM 830 C C . SER A 1 108 ? 10.926 6.294 13.587 1.00 90.25 108 SER A C 1
ATOM 832 O O . SER A 1 108 ? 10.125 6.119 12.674 1.00 90.25 108 SER A O 1
ATOM 834 N N . ASN A 1 109 ? 10.603 6.715 14.805 1.00 88.50 109 ASN A N 1
ATOM 835 C CA . ASN A 1 109 ? 9.262 7.060 15.233 1.00 88.50 109 ASN A CA 1
ATOM 836 C C . ASN A 1 109 ? 9.244 8.533 15.621 1.00 88.50 109 ASN A C 1
ATOM 838 O O . ASN A 1 109 ? 9.927 8.921 16.574 1.00 88.50 109 ASN A O 1
ATOM 842 N N . PHE A 1 110 ? 8.465 9.335 14.900 1.00 86.25 110 PHE A N 1
ATOM 843 C CA . PHE A 1 110 ? 8.039 10.678 15.296 1.00 86.25 110 PHE A CA 1
ATOM 844 C C . PHE A 1 110 ? 9.170 11.582 15.822 1.00 86.25 110 PHE A C 1
ATOM 846 O O . PHE A 1 110 ? 9.070 12.210 16.878 1.00 86.25 110 PHE A O 1
ATOM 853 N N . GLY A 1 111 ? 10.281 11.656 15.090 1.00 86.62 111 GLY A N 1
ATOM 854 C CA . GLY A 1 111 ? 11.431 12.493 15.419 1.00 86.62 111 GLY A CA 1
ATOM 855 C C . GLY A 1 111 ? 12.484 11.845 16.319 1.00 86.62 111 GLY A C 1
ATOM 856 O O . GLY A 1 111 ? 13.420 12.540 16.722 1.00 86.62 111 GLY A O 1
ATOM 857 N N . SER A 1 112 ? 12.397 10.540 16.605 1.00 87.81 112 SER A N 1
ATOM 858 C CA . SER A 1 112 ? 13.425 9.816 17.375 1.00 87.81 112 SER A CA 1
ATOM 859 C C . SER A 1 112 ? 14.811 9.825 16.709 1.00 87.81 112 SER A C 1
ATOM 861 O O . SER A 1 112 ? 15.826 9.627 17.378 1.00 87.81 112 SER A O 1
ATOM 863 N N . SER A 1 113 ? 14.869 10.097 15.402 1.00 91.81 113 SER A N 1
ATOM 864 C CA . SER A 1 113 ? 16.087 10.212 14.606 1.00 91.81 113 SER A CA 1
ATOM 865 C C . SER A 1 113 ? 16.051 11.451 13.710 1.00 91.81 113 SER A C 1
ATOM 867 O O . SER A 1 113 ? 15.032 11.819 13.123 1.00 91.81 113 SER A O 1
ATOM 869 N N . ASN A 1 114 ? 17.215 12.081 13.543 1.00 92.88 114 ASN A N 1
ATOM 870 C CA . ASN A 1 114 ? 17.432 13.164 12.579 1.00 92.88 114 ASN A CA 1
ATOM 871 C C . ASN A 1 114 ? 18.188 12.699 11.331 1.00 92.88 114 ASN A C 1
ATOM 873 O O . ASN A 1 114 ? 18.737 13.521 10.600 1.00 92.88 114 ASN A O 1
ATOM 877 N N . PHE A 1 115 ? 18.233 11.390 11.088 1.00 93.62 115 PHE A N 1
ATOM 878 C CA . PHE A 1 115 ? 18.823 10.858 9.871 1.00 93.62 115 PHE A CA 1
ATOM 879 C C . PHE A 1 115 ? 18.057 11.337 8.630 1.00 93.62 115 PHE A C 1
ATOM 881 O O . PHE A 1 115 ? 16.857 11.618 8.691 1.00 93.62 115 PHE A O 1
ATOM 888 N N . ALA A 1 116 ? 18.751 11.421 7.493 1.00 93.25 116 ALA A N 1
ATOM 889 C CA . ALA A 1 116 ? 18.195 11.996 6.270 1.00 93.25 116 ALA A CA 1
ATOM 890 C C . ALA A 1 116 ? 16.905 11.288 5.818 1.00 93.25 116 ALA A C 1
ATOM 892 O O . ALA A 1 116 ? 15.949 11.959 5.437 1.00 93.25 116 ALA A O 1
ATOM 893 N N . SER A 1 117 ? 16.839 9.957 5.935 1.00 90.88 117 SER A N 1
ATOM 894 C CA . SER A 1 117 ? 15.641 9.184 5.581 1.00 90.88 117 SER A CA 1
ATOM 895 C C . SER A 1 117 ? 14.440 9.499 6.485 1.00 90.88 117 SER A C 1
ATOM 897 O O . SER A 1 117 ? 13.334 9.671 5.988 1.00 90.88 117 SER A O 1
ATOM 899 N N . ALA A 1 118 ? 14.649 9.664 7.796 1.00 94.44 118 ALA A N 1
ATOM 900 C CA . ALA A 1 118 ? 13.586 10.025 8.738 1.00 94.44 118 ALA A CA 1
ATOM 901 C C . ALA A 1 118 ? 13.050 11.440 8.458 1.00 94.44 118 ALA A C 1
ATOM 903 O O . ALA A 1 118 ? 11.843 11.669 8.410 1.00 94.44 118 ALA A O 1
ATOM 904 N N . GLN A 1 119 ? 13.949 12.392 8.188 1.00 95.88 119 GLN A N 1
ATOM 905 C CA . GLN A 1 119 ? 13.562 13.747 7.788 1.00 95.88 119 GLN A CA 1
ATOM 906 C C . GLN A 1 119 ? 12.821 13.771 6.446 1.00 95.88 119 GLN A C 1
ATOM 908 O O . GLN A 1 119 ? 11.906 14.575 6.278 1.00 95.88 119 GLN A O 1
ATOM 913 N N . LYS A 1 120 ? 13.207 12.904 5.500 1.00 95.94 120 LYS A N 1
ATOM 914 C CA . LYS A 1 120 ? 12.545 12.744 4.200 1.00 95.94 120 LYS A CA 1
ATOM 915 C C . LYS A 1 120 ? 11.072 12.362 4.385 1.00 95.94 120 LYS A C 1
ATOM 917 O O . LYS A 1 120 ? 10.206 13.071 3.876 1.00 95.94 120 LYS A O 1
ATOM 922 N N . MET A 1 121 ? 10.787 11.342 5.199 1.00 96.50 121 MET A N 1
ATOM 923 C CA . MET A 1 121 ? 9.411 10.901 5.472 1.00 96.50 121 MET A CA 1
ATOM 924 C C . MET A 1 121 ? 8.598 11.946 6.246 1.00 96.50 121 MET A C 1
ATOM 926 O O . MET A 1 121 ? 7.458 12.215 5.879 1.00 96.50 121 MET A O 1
ATOM 930 N N . ARG A 1 122 ? 9.190 12.624 7.244 1.00 95.31 122 ARG A N 1
ATOM 931 C CA . ARG A 1 122 ? 8.513 13.721 7.968 1.00 95.31 122 ARG A CA 1
ATOM 932 C C . ARG A 1 122 ? 8.085 14.862 7.054 1.00 95.31 122 ARG A C 1
ATOM 934 O O . ARG A 1 122 ? 6.975 15.375 7.174 1.00 95.31 122 ARG A O 1
ATOM 941 N N . LYS A 1 123 ? 8.962 15.274 6.136 1.00 96.88 123 LYS A N 1
ATOM 942 C CA . LYS A 1 123 ? 8.635 16.315 5.154 1.00 96.88 123 LYS A CA 1
ATOM 943 C C . LYS A 1 123 ? 7.547 15.844 4.191 1.00 96.88 123 LYS A C 1
ATOM 945 O O . LYS A 1 123 ? 6.657 16.622 3.870 1.00 96.88 123 LYS A O 1
ATOM 950 N N . ALA A 1 124 ? 7.578 14.577 3.777 1.00 97.19 124 ALA A N 1
ATOM 951 C CA . ALA A 1 124 ? 6.550 14.025 2.903 1.00 97.19 124 ALA A CA 1
ATOM 952 C C . ALA A 1 124 ? 5.185 14.010 3.603 1.00 97.19 124 ALA A C 1
ATOM 954 O O . ALA A 1 124 ? 4.202 14.445 3.014 1.00 97.19 124 ALA A O 1
ATOM 955 N N . ARG A 1 125 ? 5.137 13.637 4.891 1.00 95.81 125 ARG A N 1
ATOM 956 C CA . ARG A 1 125 ? 3.929 13.722 5.728 1.00 95.81 125 ARG A CA 1
ATOM 957 C C . ARG A 1 125 ? 3.343 15.131 5.740 1.00 95.81 125 ARG A C 1
ATOM 959 O O . ARG A 1 125 ? 2.135 15.296 5.600 1.00 95.81 125 ARG A O 1
ATOM 966 N N . GLN A 1 126 ? 4.193 16.144 5.915 1.00 95.50 126 GLN A N 1
ATOM 967 C CA . GLN A 1 126 ? 3.773 17.549 5.897 1.00 95.50 126 GLN A CA 1
ATOM 968 C C . GLN A 1 126 ? 3.160 17.928 4.547 1.00 95.50 126 GLN A C 1
ATOM 970 O O . GLN A 1 126 ? 2.031 18.404 4.522 1.00 95.50 126 GLN A O 1
ATOM 975 N N . LEU A 1 127 ? 3.848 17.635 3.438 1.00 96.81 127 LEU A N 1
ATOM 976 C CA . LEU A 1 127 ? 3.328 17.909 2.094 1.00 96.81 127 LEU A CA 1
ATOM 977 C C . LEU A 1 127 ? 2.015 17.177 1.812 1.00 96.81 127 LEU A C 1
ATOM 979 O O . LEU A 1 127 ? 1.147 17.714 1.129 1.00 96.81 127 LEU A O 1
ATOM 983 N N . VAL A 1 128 ? 1.874 15.949 2.312 1.00 96.25 128 VAL A N 1
ATOM 984 C CA . VAL A 1 128 ? 0.652 15.170 2.137 1.00 96.25 128 VAL A CA 1
ATOM 985 C C . VAL A 1 128 ? -0.509 15.834 2.871 1.00 96.25 128 VAL A C 1
ATOM 987 O O . VAL A 1 128 ? -1.539 16.100 2.263 1.00 96.25 128 VAL A O 1
ATOM 990 N N . HIS A 1 129 ? -0.302 16.182 4.139 1.00 94.12 129 HIS A N 1
ATOM 991 C CA . HIS A 1 129 ? -1.316 16.823 4.972 1.00 94.12 129 HIS A CA 1
ATOM 992 C C . HIS A 1 129 ? -1.712 18.222 4.472 1.00 94.12 129 HIS A C 1
ATOM 994 O O . HIS A 1 129 ? -2.864 18.621 4.600 1.00 94.12 129 HIS A O 1
ATOM 1000 N N . GLU A 1 130 ? -0.778 18.975 3.883 1.00 95.12 130 GLU A N 1
ATOM 1001 C CA . GLU A 1 130 ? -1.072 20.273 3.259 1.00 95.12 130 GLU A CA 1
ATOM 1002 C C . GLU A 1 130 ? -1.986 20.150 2.030 1.00 95.12 130 GLU A C 1
ATOM 1004 O O . GLU A 1 130 ? -2.745 21.076 1.737 1.00 95.12 130 GLU A O 1
ATOM 1009 N N . ARG A 1 131 ? -1.904 19.032 1.299 1.00 93.06 131 ARG A N 1
ATOM 1010 C CA . ARG A 1 131 ? -2.678 18.787 0.071 1.00 93.06 131 ARG A CA 1
ATOM 1011 C C . ARG A 1 131 ? -4.034 18.147 0.352 1.00 93.06 131 ARG A C 1
ATOM 1013 O O . ARG A 1 131 ? -5.020 18.562 -0.252 1.00 93.06 131 ARG A O 1
ATOM 1020 N N . ASP A 1 132 ? -4.070 17.167 1.248 1.00 93.06 132 ASP A N 1
ATOM 1021 C CA . ASP A 1 132 ? -5.272 16.436 1.651 1.00 93.06 132 ASP A CA 1
ATOM 1022 C C . ASP A 1 132 ? -5.273 16.250 3.181 1.00 93.06 132 ASP A C 1
ATOM 1024 O O . ASP A 1 132 ? -4.710 15.279 3.698 1.00 93.06 132 ASP A O 1
ATOM 1028 N N . PRO A 1 133 ? -5.865 17.199 3.931 1.00 91.94 133 PRO A N 1
ATOM 1029 C CA . PRO A 1 133 ? -5.916 17.135 5.390 1.00 91.94 133 PRO A CA 1
ATOM 1030 C C . PRO A 1 133 ? -6.750 15.973 5.940 1.00 91.94 133 PRO A C 1
ATOM 1032 O O . PRO A 1 133 ? -6.568 15.615 7.104 1.00 91.94 133 PRO A O 1
ATOM 1035 N N . ASP A 1 134 ? -7.655 15.414 5.128 1.00 91.44 134 ASP A N 1
ATOM 1036 C CA . ASP A 1 134 ? -8.591 14.360 5.529 1.00 91.44 134 ASP A CA 1
ATOM 1037 C C . ASP A 1 134 ? -8.007 12.952 5.316 1.00 91.44 134 ASP A C 1
ATOM 1039 O O . ASP A 1 134 ? -8.522 11.969 5.859 1.00 91.44 134 ASP A O 1
ATOM 1043 N N . LEU A 1 135 ? -6.924 12.825 4.540 1.00 93.12 135 LEU A N 1
ATOM 1044 C CA . LEU A 1 135 ? -6.234 11.555 4.349 1.00 93.12 135 LEU A CA 1
ATOM 1045 C C . LEU A 1 135 ? -5.521 11.129 5.641 1.00 93.12 135 LEU A C 1
ATOM 1047 O O . LEU A 1 135 ? -4.644 11.829 6.151 1.00 93.12 135 LEU A O 1
ATOM 1051 N N . GLN A 1 136 ? -5.856 9.936 6.140 1.00 94.44 136 GLN A N 1
ATOM 1052 C CA . GLN A 1 136 ? -5.209 9.358 7.316 1.00 94.44 136 GLN A CA 1
ATOM 1053 C C . GLN A 1 136 ? -3.785 8.921 6.971 1.00 94.44 136 GLN A C 1
ATOM 1055 O O . GLN A 1 136 ? -3.569 7.844 6.414 1.00 94.44 136 GLN A O 1
ATOM 1060 N N . VAL A 1 137 ? -2.813 9.776 7.286 1.00 94.94 137 VAL A N 1
ATOM 1061 C CA . VAL A 1 137 ? -1.392 9.523 7.039 1.00 94.94 137 VAL A CA 1
ATOM 1062 C C . VAL A 1 137 ? -0.581 9.836 8.278 1.00 94.94 137 VAL A C 1
ATOM 1064 O O . VAL A 1 137 ? -0.626 10.955 8.797 1.00 94.94 137 VAL A O 1
ATOM 1067 N N . GLU A 1 138 ? 0.235 8.870 8.686 1.00 92.44 138 GLU A N 1
ATOM 1068 C CA . GLU A 1 138 ? 1.233 9.074 9.721 1.00 92.44 138 GLU A CA 1
ATOM 1069 C C . GLU A 1 138 ? 2.649 8.772 9.281 1.00 92.44 138 GLU A C 1
ATOM 1071 O O . GLU A 1 138 ? 2.913 7.897 8.458 1.00 92.44 138 GLU A O 1
ATOM 1076 N N . GLY A 1 139 ? 3.569 9.516 9.885 1.00 89.38 139 GLY A N 1
ATOM 1077 C CA . GLY A 1 139 ? 4.984 9.211 9.863 1.00 89.38 139 GLY A CA 1
ATOM 1078 C C . GLY A 1 139 ? 5.896 10.428 10.051 1.00 89.38 139 GLY A C 1
ATOM 1079 O O . GLY A 1 139 ? 5.475 11.582 10.020 1.00 89.38 139 GLY A O 1
ATOM 1080 N N . GLU A 1 140 ? 7.186 10.203 10.257 1.00 93.56 140 GLU A N 1
ATOM 1081 C CA . GLU A 1 140 ? 7.858 8.913 10.100 1.00 93.56 140 GLU A CA 1
ATOM 1082 C C . GLU A 1 140 ? 7.531 7.913 11.224 1.00 93.56 140 GLU A C 1
ATOM 1084 O O . GLU A 1 140 ? 7.494 8.284 12.397 1.00 93.56 140 GLU A O 1
ATOM 1089 N N . ILE A 1 141 ? 7.275 6.656 10.856 1.00 93.38 141 ILE A N 1
ATOM 1090 C CA . ILE A 1 141 ? 6.882 5.593 11.791 1.00 93.38 141 ILE A CA 1
ATOM 1091 C C . ILE A 1 141 ? 7.596 4.277 11.453 1.00 93.38 141 ILE A C 1
ATOM 1093 O O . ILE A 1 141 ? 7.841 3.982 10.283 1.00 93.38 141 ILE A O 1
ATOM 1097 N N . ASP A 1 142 ? 7.944 3.490 12.467 1.00 91.81 142 ASP A N 1
ATOM 1098 C CA . ASP A 1 142 ? 8.489 2.144 12.310 1.00 91.81 142 ASP A CA 1
ATOM 1099 C C . ASP A 1 142 ? 7.422 1.171 11.796 1.00 91.81 142 ASP A C 1
ATOM 1101 O O . ASP A 1 142 ? 6.222 1.325 12.025 1.00 91.81 142 ASP A O 1
ATOM 1105 N N . GLY A 1 143 ? 7.872 0.135 11.086 1.00 88.94 143 GLY A N 1
ATOM 1106 C CA . GLY A 1 143 ? 6.976 -0.829 10.449 1.00 88.94 143 GLY A CA 1
ATOM 1107 C C . GLY A 1 143 ? 6.099 -1.616 11.425 1.00 88.94 143 GLY A C 1
ATOM 1108 O O . GLY A 1 143 ? 4.974 -1.943 11.068 1.00 88.94 143 GLY A O 1
ATOM 1109 N N . ASP A 1 144 ? 6.580 -1.907 12.636 1.00 89.25 144 ASP A N 1
ATOM 1110 C CA . ASP A 1 144 ? 5.799 -2.590 13.674 1.00 89.25 144 ASP A CA 1
ATOM 1111 C C . ASP A 1 144 ? 4.724 -1.669 14.261 1.00 89.25 144 ASP A C 1
ATOM 1113 O O . ASP A 1 144 ? 3.558 -2.043 14.296 1.00 89.25 144 ASP A O 1
ATOM 1117 N N . ALA A 1 145 ? 5.083 -0.435 14.617 1.00 88.31 145 ALA A N 1
ATOM 1118 C CA . ALA A 1 145 ? 4.146 0.580 15.087 1.00 88.31 145 ALA A CA 1
ATOM 1119 C C . ALA A 1 145 ? 3.101 0.966 14.026 1.00 88.31 145 ALA A C 1
ATOM 1121 O O . ALA A 1 145 ? 1.993 1.358 14.370 1.00 88.31 145 ALA A O 1
ATOM 1122 N N . ALA A 1 146 ? 3.424 0.848 12.736 1.00 90.62 146 ALA A N 1
ATOM 1123 C CA . ALA A 1 146 ? 2.462 1.092 11.667 1.00 90.62 146 ALA A CA 1
ATOM 1124 C C . ALA A 1 146 ? 1.376 0.009 11.586 1.00 90.62 146 ALA A C 1
ATOM 1126 O O . ALA A 1 146 ? 0.227 0.329 11.302 1.00 90.62 146 ALA A O 1
ATOM 1127 N N . ILE A 1 147 ? 1.724 -1.260 11.813 1.00 88.81 147 ILE A N 1
ATOM 1128 C CA . ILE A 1 147 ? 0.801 -2.398 11.638 1.00 88.81 147 ILE A CA 1
ATOM 1129 C C . ILE A 1 147 ? 0.205 -2.914 12.953 1.00 88.81 147 ILE A C 1
ATOM 1131 O O . ILE A 1 147 ? -0.690 -3.749 12.917 1.00 88.81 147 ILE A O 1
ATOM 1135 N N . ASP A 1 148 ? 0.696 -2.441 14.096 1.00 86.19 148 ASP A N 1
ATOM 1136 C CA . ASP A 1 148 ? 0.215 -2.791 15.430 1.00 86.19 148 ASP A CA 1
ATOM 1137 C C . ASP A 1 148 ? -0.274 -1.521 16.143 1.00 86.19 148 ASP A C 1
ATOM 1139 O O . ASP A 1 148 ? 0.513 -0.663 16.562 1.00 86.19 148 ASP A O 1
ATOM 1143 N N . SER A 1 149 ? -1.598 -1.398 16.272 1.00 82.00 149 SER A N 1
ATOM 1144 C CA . SER A 1 149 ? -2.236 -0.238 16.899 1.00 82.00 149 SER A CA 1
ATOM 1145 C C . SER A 1 149 ? -1.877 -0.092 18.377 1.00 82.00 149 SER A C 1
ATOM 1147 O O . SER A 1 149 ? -1.742 1.036 18.840 1.00 82.00 149 SER A O 1
ATOM 1149 N N . ASP A 1 150 ? -1.636 -1.186 19.107 1.00 83.94 150 ASP A N 1
ATOM 1150 C CA . ASP A 1 150 ? -1.268 -1.123 20.528 1.00 83.94 150 ASP A CA 1
ATOM 1151 C C . ASP A 1 150 ? 0.130 -0.507 20.696 1.00 83.94 150 ASP A C 1
ATOM 1153 O O . ASP A 1 150 ? 0.394 0.271 21.624 1.00 83.94 150 ASP A O 1
ATOM 1157 N N . ILE A 1 151 ? 1.052 -0.837 19.783 1.00 83.69 151 ILE A N 1
ATOM 1158 C CA . ILE A 1 151 ? 2.378 -0.213 19.732 1.00 83.69 151 ILE A CA 1
ATOM 1159 C C . ILE A 1 151 ? 2.242 1.267 19.357 1.00 83.69 151 ILE A C 1
ATOM 1161 O O . ILE A 1 151 ? 2.840 2.113 20.032 1.00 83.69 151 ILE A O 1
ATOM 1165 N N . SER A 1 152 ? 1.445 1.575 18.330 1.00 81.69 152 SER A N 1
ATOM 1166 C CA . SER A 1 152 ? 1.206 2.941 17.854 1.00 81.69 152 SER A CA 1
ATOM 1167 C C . SER A 1 152 ? 0.639 3.845 18.947 1.00 81.69 152 SER A C 1
ATOM 1169 O O . SER A 1 152 ? 1.248 4.861 19.274 1.00 81.69 152 SER A O 1
ATOM 1171 N N . GLU A 1 153 ? -0.455 3.443 19.600 1.00 84.62 153 GLU A N 1
ATOM 1172 C CA . GLU A 1 153 ? -1.126 4.210 20.657 1.00 84.62 153 GLU A CA 1
ATOM 1173 C C . GLU A 1 153 ? -0.203 4.492 21.845 1.00 84.62 153 GLU A C 1
ATOM 1175 O O . GLU A 1 153 ? -0.238 5.571 22.443 1.00 84.62 153 GLU A O 1
ATOM 1180 N N . ARG A 1 154 ? 0.670 3.539 22.187 1.00 84.25 154 ARG A N 1
ATOM 1181 C CA . ARG A 1 154 ? 1.627 3.708 23.282 1.00 84.25 154 ARG A CA 1
ATOM 1182 C C . ARG A 1 154 ? 2.738 4.699 22.940 1.00 84.25 154 ARG A C 1
ATOM 1184 O O . ARG A 1 154 ? 3.192 5.423 23.828 1.00 84.25 154 ARG A O 1
ATOM 1191 N N . ILE A 1 155 ? 3.222 4.692 21.699 1.00 80.69 155 ILE A N 1
ATOM 1192 C CA . ILE A 1 155 ? 4.303 5.579 21.243 1.00 80.69 155 ILE A CA 1
ATOM 1193 C C . ILE A 1 155 ? 3.750 6.974 20.930 1.00 80.69 155 ILE A C 1
ATOM 1195 O O . ILE A 1 155 ? 4.390 7.979 21.250 1.00 80.69 155 ILE A O 1
ATOM 1199 N N . PHE A 1 156 ? 2.562 7.036 20.334 1.00 81.56 156 PHE A N 1
ATOM 1200 C CA . PHE A 1 156 ? 1.934 8.249 19.842 1.00 81.56 156 PHE A CA 1
ATOM 1201 C C . PHE A 1 156 ? 0.394 8.184 19.964 1.00 81.56 156 PHE A C 1
ATOM 1203 O O . PHE A 1 156 ? -0.309 7.912 18.993 1.00 81.56 156 PHE A O 1
ATOM 1210 N N . PRO A 1 157 ? -0.167 8.500 21.146 1.00 78.38 157 PRO A N 1
ATOM 1211 C CA . PRO A 1 157 ? -1.609 8.388 21.409 1.00 78.38 157 PRO A CA 1
ATOM 1212 C C . PRO A 1 157 ? -2.484 9.399 20.646 1.00 78.38 157 PRO A C 1
ATOM 1214 O O . PRO A 1 157 ? -3.703 9.305 20.695 1.00 78.38 157 PRO A O 1
ATOM 1217 N N . ASN A 1 158 ? -1.879 1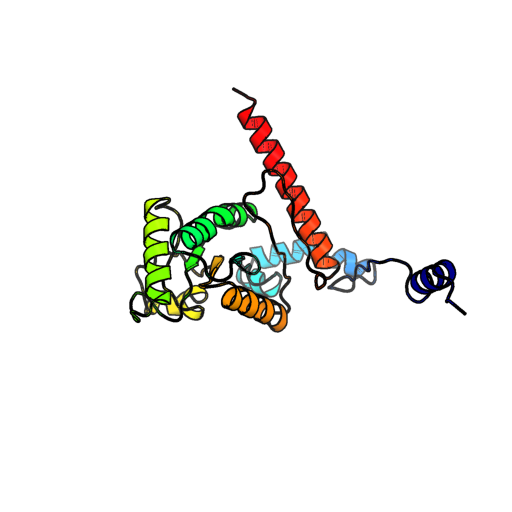0.375 19.961 1.00 81.94 158 ASN A N 1
ATOM 1218 C CA . ASN A 1 158 ? -2.578 11.377 19.146 1.00 81.94 158 ASN A CA 1
ATOM 1219 C C . ASN A 1 158 ? -2.371 11.129 17.641 1.00 81.94 158 ASN A C 1
ATOM 1221 O O . ASN A 1 158 ? -2.274 12.083 16.869 1.00 81.94 158 ASN A O 1
ATOM 1225 N N . SER A 1 159 ? -2.236 9.859 17.256 1.00 80.62 159 SER A N 1
ATOM 1226 C CA . SER A 1 159 ? -2.119 9.429 15.863 1.00 80.62 159 SER A CA 1
ATOM 1227 C C . SER A 1 159 ? -3.314 9.891 15.029 1.00 80.62 159 SER A C 1
ATOM 1229 O O . SER A 1 159 ? -4.454 9.876 15.491 1.00 80.62 159 SER A O 1
ATOM 1231 N N . PHE A 1 160 ? -3.054 10.280 13.782 1.00 82.06 160 PHE A N 1
ATOM 1232 C CA . PHE A 1 160 ? -4.087 10.511 12.770 1.00 82.06 160 PHE A CA 1
ATOM 1233 C C . PHE A 1 160 ? -4.649 9.209 12.173 1.00 82.06 160 PHE A C 1
ATOM 1235 O O . PHE A 1 160 ? -5.631 9.265 11.433 1.00 82.06 160 PHE A O 1
ATOM 1242 N N . LEU A 1 161 ? -4.034 8.057 12.461 1.00 84.31 161 LEU A N 1
ATOM 1243 C CA . LEU A 1 161 ? -4.550 6.752 12.049 1.00 84.31 161 LEU A CA 1
ATOM 1244 C C . LEU A 1 161 ? -5.618 6.266 13.033 1.00 84.31 161 LEU A C 1
ATOM 1246 O O . LEU A 1 161 ? -5.349 6.133 14.225 1.00 84.31 161 LEU A O 1
ATOM 1250 N N . ASP A 1 162 ? -6.797 5.933 12.514 1.00 83.81 162 ASP A N 1
ATOM 1251 C CA . ASP A 1 162 ? -7.897 5.300 13.252 1.00 83.81 162 ASP A CA 1
ATOM 1252 C C . ASP A 1 162 ? -7.762 3.763 13.217 1.00 83.81 162 ASP A C 1
ATOM 1254 O O . ASP A 1 162 ? -8.657 3.038 12.781 1.00 83.81 162 ASP A O 1
ATOM 1258 N N . GLY A 1 163 ? -6.576 3.266 13.591 1.00 85.62 163 GLY A N 1
ATOM 1259 C CA . GLY A 1 163 ? -6.229 1.843 13.584 1.00 85.62 163 GLY A CA 1
ATOM 1260 C C . GLY A 1 163 ? -4.879 1.526 12.933 1.00 85.62 163 GLY A C 1
ATOM 1261 O O . GLY A 1 163 ? -3.991 2.375 12.838 1.00 85.62 163 GLY A O 1
ATOM 1262 N N . GLN A 1 164 ? -4.715 0.271 12.503 1.00 89.19 164 GLN A N 1
ATOM 1263 C CA . GLN A 1 164 ? -3.501 -0.212 11.837 1.00 89.19 164 GLN A CA 1
ATOM 1264 C C . GLN A 1 164 ? -3.396 0.302 10.393 1.00 89.19 164 GLN A C 1
ATOM 1266 O O . GLN A 1 164 ? -4.380 0.317 9.650 1.00 89.19 164 GLN A O 1
ATOM 1271 N N . ALA A 1 165 ? -2.191 0.667 9.959 1.00 92.38 165 ALA A N 1
ATOM 1272 C CA . ALA A 1 165 ? -1.936 1.059 8.582 1.00 92.38 165 ALA A CA 1
ATOM 1273 C C . ALA A 1 165 ? -2.160 -0.129 7.636 1.00 92.38 165 ALA A C 1
ATOM 1275 O O . ALA A 1 165 ? -1.554 -1.193 7.773 1.00 92.38 165 ALA A O 1
ATOM 1276 N N . ASN A 1 166 ? -3.003 0.077 6.626 1.00 92.19 166 ASN A N 1
ATOM 1277 C CA . ASN A 1 166 ? -3.220 -0.878 5.539 1.00 92.19 166 ASN A CA 1
ATOM 1278 C C . ASN A 1 166 ? -2.450 -0.493 4.270 1.00 92.19 166 ASN A C 1
ATOM 1280 O O . ASN A 1 166 ? -2.379 -1.282 3.331 1.00 92.19 166 ASN A O 1
ATOM 1284 N N . PHE A 1 167 ? -1.846 0.695 4.238 1.00 95.19 167 PHE A N 1
ATOM 1285 C CA . PHE A 1 167 ? -1.063 1.177 3.116 1.00 95.19 167 PHE A CA 1
ATOM 1286 C C . PHE A 1 167 ? 0.305 1.675 3.593 1.00 95.19 167 PHE A C 1
ATOM 1288 O O . PHE A 1 167 ? 0.421 2.649 4.326 1.00 95.19 167 PHE A O 1
ATOM 1295 N N . LEU A 1 168 ? 1.362 0.985 3.175 1.00 96.00 168 LEU A N 1
ATOM 1296 C CA . LEU A 1 168 ? 2.736 1.233 3.583 1.00 96.00 168 LEU A CA 1
ATOM 1297 C C . LEU A 1 168 ? 3.506 1.917 2.452 1.00 96.00 168 LEU A C 1
ATOM 1299 O O . LEU A 1 168 ? 3.726 1.336 1.385 1.00 96.00 168 LEU A O 1
ATOM 1303 N N . VAL A 1 169 ? 3.950 3.145 2.699 1.00 96.62 169 VAL A N 1
ATOM 1304 C CA . VAL A 1 169 ? 4.830 3.879 1.787 1.00 96.62 169 VAL A CA 1
ATOM 1305 C C . VAL A 1 169 ? 6.249 3.758 2.311 1.00 96.62 169 VAL A C 1
ATOM 1307 O O . VAL A 1 169 ? 6.575 4.195 3.415 1.00 96.62 169 VAL A O 1
ATOM 1310 N N . MET A 1 170 ? 7.083 3.113 1.511 1.00 95.38 170 MET A N 1
ATOM 1311 C CA . MET A 1 170 ? 8.446 2.748 1.857 1.00 95.38 170 MET A CA 1
ATOM 1312 C C . MET A 1 170 ? 9.419 3.863 1.482 1.00 95.38 170 MET A C 1
ATOM 1314 O O . MET A 1 170 ? 9.162 4.684 0.603 1.00 95.38 170 MET A O 1
ATOM 1318 N N . LEU A 1 171 ? 10.562 3.876 2.163 1.00 93.19 171 LEU A N 1
ATOM 1319 C CA . LEU A 1 171 ? 11.584 4.912 2.014 1.00 93.19 171 LEU A CA 1
ATOM 1320 C C . LEU A 1 171 ? 12.283 4.907 0.642 1.00 93.19 171 LEU A C 1
ATOM 1322 O O . LEU A 1 171 ? 12.697 5.971 0.171 1.00 93.19 171 LEU A O 1
ATOM 1326 N N . ASP A 1 172 ? 12.437 3.726 0.043 1.00 93.50 172 ASP A N 1
ATOM 1327 C CA . ASP A 1 172 ? 13.088 3.476 -1.242 1.00 93.50 172 ASP A CA 1
ATOM 1328 C C . ASP A 1 172 ? 12.581 2.157 -1.868 1.00 93.50 172 ASP A C 1
ATOM 1330 O O . ASP A 1 172 ? 11.825 1.397 -1.244 1.00 93.50 172 ASP A O 1
ATOM 1334 N N . GLN A 1 173 ? 12.976 1.897 -3.118 1.00 92.19 173 GLN A N 1
ATOM 1335 C CA . GLN A 1 173 ? 12.541 0.711 -3.864 1.00 92.19 173 GLN A CA 1
ATOM 1336 C C . GLN A 1 173 ? 13.048 -0.595 -3.244 1.00 92.19 173 GLN A C 1
ATOM 1338 O O . GLN A 1 173 ? 12.342 -1.606 -3.278 1.00 92.19 173 GLN A O 1
ATOM 1343 N N . ASP A 1 174 ? 14.263 -0.600 -2.694 1.00 93.31 174 ASP A N 1
ATOM 1344 C CA . ASP A 1 174 ? 14.871 -1.806 -2.133 1.00 93.31 174 ASP A CA 1
ATOM 1345 C C . ASP A 1 174 ? 14.111 -2.244 -0.879 1.00 93.31 174 ASP A C 1
ATOM 1347 O O . ASP A 1 174 ? 13.713 -3.407 -0.773 1.00 93.31 174 ASP A O 1
ATOM 1351 N N . ALA A 1 175 ? 13.818 -1.311 0.029 1.00 93.19 175 ALA A N 1
ATOM 1352 C CA . ALA A 1 175 ? 13.005 -1.552 1.213 1.00 93.19 175 ALA A CA 1
ATOM 1353 C C . ALA A 1 175 ? 11.623 -2.101 0.836 1.00 93.19 175 ALA A C 1
ATOM 1355 O O . ALA A 1 175 ? 11.184 -3.112 1.392 1.00 93.19 175 ALA A O 1
ATOM 1356 N N . ALA A 1 176 ? 10.969 -1.494 -0.158 1.00 92.00 176 ALA A N 1
ATOM 1357 C CA . ALA A 1 176 ? 9.667 -1.942 -0.631 1.00 92.00 176 ALA A CA 1
ATOM 1358 C C . ALA A 1 176 ? 9.710 -3.347 -1.234 1.00 92.00 176 ALA A C 1
ATOM 1360 O O . ALA A 1 176 ? 8.906 -4.209 -0.872 1.00 92.00 176 ALA A O 1
ATOM 1361 N N . ASN A 1 177 ? 10.647 -3.596 -2.147 1.00 89.94 177 ASN A N 1
ATOM 1362 C CA . ASN A 1 177 ? 10.758 -4.864 -2.852 1.00 89.94 177 ASN A CA 1
ATOM 1363 C C . ASN A 1 177 ? 11.125 -6.011 -1.900 1.00 89.94 177 ASN A C 1
ATOM 1365 O O . ASN A 1 177 ? 10.530 -7.092 -1.974 1.00 89.94 177 ASN A O 1
ATOM 1369 N N . ILE A 1 178 ? 12.068 -5.770 -0.983 1.00 90.94 178 ILE A N 1
ATOM 1370 C CA . ILE A 1 178 ? 12.473 -6.734 0.043 1.00 90.94 178 ILE A CA 1
ATOM 1371 C C . ILE A 1 178 ? 11.283 -7.052 0.948 1.00 90.94 178 ILE A C 1
ATOM 1373 O O . ILE A 1 1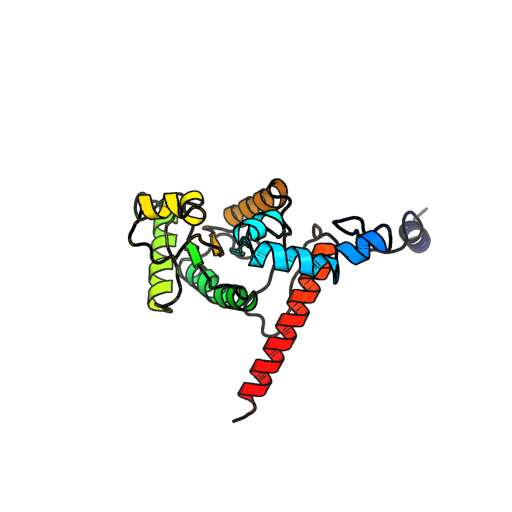78 ? 10.934 -8.225 1.089 1.00 90.94 178 ILE A O 1
ATOM 1377 N N . ALA A 1 179 ? 10.621 -6.037 1.511 1.00 90.19 179 ALA A N 1
ATOM 1378 C CA . ALA A 1 179 ? 9.478 -6.237 2.397 1.00 90.19 179 ALA A CA 1
ATOM 1379 C C . ALA A 1 179 ? 8.340 -6.992 1.697 1.00 90.19 179 ALA A C 1
ATOM 1381 O O . ALA A 1 179 ? 7.837 -7.981 2.230 1.00 90.19 179 ALA A O 1
ATOM 1382 N N . PHE A 1 180 ? 7.985 -6.595 0.472 1.00 87.75 180 PHE A N 1
ATOM 1383 C CA . PHE A 1 180 ? 6.946 -7.254 -0.316 1.00 87.75 180 PHE A CA 1
ATOM 1384 C C . PHE A 1 180 ? 7.254 -8.735 -0.555 1.00 87.75 180 PHE A C 1
ATOM 1386 O O . PHE A 1 180 ? 6.398 -9.591 -0.330 1.00 87.75 180 PHE A O 1
ATOM 1393 N N . ASN A 1 181 ? 8.476 -9.065 -0.982 1.00 84.94 181 ASN A N 1
ATOM 1394 C CA . ASN A 1 181 ? 8.846 -10.451 -1.258 1.00 84.94 181 ASN A CA 1
ATOM 1395 C C . ASN A 1 181 ? 8.940 -11.299 0.018 1.00 84.94 181 ASN A C 1
ATOM 1397 O O . ASN A 1 181 ? 8.546 -12.470 -0.007 1.00 84.94 181 ASN A O 1
ATOM 1401 N N . LEU A 1 182 ? 9.413 -10.726 1.130 1.00 86.62 182 LEU A N 1
ATOM 1402 C CA . LEU A 1 182 ? 9.426 -11.394 2.432 1.00 86.62 182 LEU A CA 1
ATOM 1403 C C . LEU A 1 182 ? 8.003 -11.676 2.920 1.00 86.62 182 LEU A C 1
ATOM 1405 O O . LEU A 1 182 ? 7.701 -12.823 3.239 1.00 86.62 182 LEU A O 1
ATOM 1409 N N . LEU A 1 183 ? 7.117 -10.677 2.906 1.00 82.75 183 LEU A N 1
ATOM 1410 C CA . LEU A 1 183 ? 5.717 -10.829 3.311 1.00 82.75 183 LEU A CA 1
ATOM 1411 C C . LEU A 1 183 ? 4.985 -11.835 2.426 1.00 82.75 183 LEU A C 1
ATOM 1413 O O . LEU A 1 183 ? 4.357 -12.759 2.936 1.00 82.75 183 LEU A O 1
ATOM 1417 N N . LYS A 1 184 ? 5.137 -11.729 1.102 1.00 78.44 184 LYS A N 1
ATOM 1418 C CA . LYS A 1 184 ? 4.575 -12.686 0.141 1.00 78.44 184 LYS A CA 1
ATOM 1419 C C . LYS A 1 184 ? 4.995 -14.122 0.455 1.00 78.44 184 LYS A C 1
ATOM 1421 O O . LYS A 1 184 ? 4.170 -15.026 0.383 1.00 78.44 184 LYS A O 1
ATOM 1426 N N . THR A 1 185 ? 6.272 -14.335 0.772 1.00 79.56 185 THR A N 1
ATOM 1427 C CA . THR A 1 185 ? 6.825 -15.680 0.983 1.00 79.56 185 THR A CA 1
ATOM 1428 C C . THR A 1 185 ? 6.475 -16.238 2.361 1.00 79.56 185 THR A C 1
ATOM 1430 O O . THR A 1 185 ? 6.139 -17.412 2.473 1.00 79.56 185 THR A O 1
ATOM 1433 N N . LEU A 1 186 ? 6.553 -15.418 3.412 1.00 74.69 186 LEU A N 1
ATOM 1434 C CA . LEU A 1 186 ? 6.343 -15.850 4.797 1.00 74.69 186 LEU A CA 1
ATOM 1435 C C . LEU A 1 186 ? 4.864 -15.968 5.168 1.00 74.69 186 LEU A C 1
ATOM 1437 O O . LEU A 1 186 ? 4.506 -16.856 5.937 1.00 74.69 186 LEU A O 1
ATOM 1441 N N . ALA A 1 187 ? 4.010 -15.094 4.636 1.00 68.00 187 ALA A N 1
ATOM 1442 C CA . ALA A 1 187 ? 2.592 -15.065 4.985 1.00 68.00 187 ALA A CA 1
ATOM 144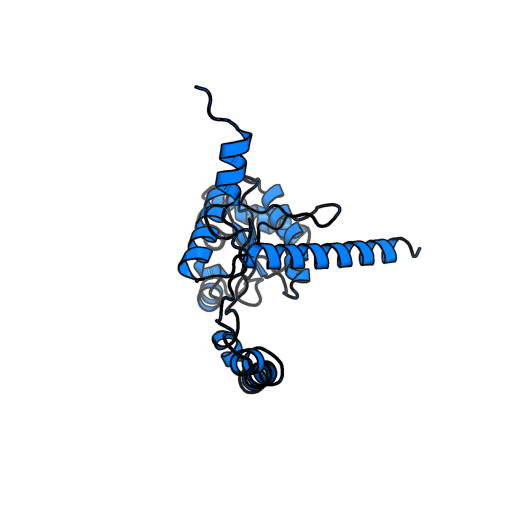3 C C . ALA A 1 187 ? 1.732 -16.029 4.147 1.00 68.00 187 ALA A C 1
ATOM 1445 O O . ALA A 1 187 ? 0.510 -15.988 4.268 1.00 68.00 187 ALA A O 1
ATOM 1446 N N . ASP A 1 188 ? 2.338 -16.829 3.254 1.00 66.75 188 ASP A N 1
ATOM 1447 C CA . ASP A 1 188 ? 1.634 -17.514 2.148 1.00 66.75 188 ASP A CA 1
ATOM 1448 C C . ASP A 1 188 ? 0.659 -16.552 1.432 1.00 66.75 188 ASP A C 1
ATOM 1450 O O . ASP A 1 188 ? -0.462 -16.886 1.038 1.00 66.75 188 ASP A O 1
ATOM 1454 N N . GLY A 1 189 ? 1.076 -15.283 1.368 1.00 62.84 189 GLY A N 1
ATOM 1455 C CA . GLY A 1 189 ? 0.211 -14.162 1.058 1.00 62.84 189 GLY A CA 1
ATOM 1456 C C . GLY A 1 189 ? -0.177 -14.176 -0.411 1.00 62.84 189 GLY A C 1
ATOM 1457 O O . GLY A 1 189 ? 0.657 -14.369 -1.303 1.00 62.84 189 GLY A O 1
ATOM 1458 N N . LEU A 1 190 ? -1.453 -13.912 -0.688 1.00 69.38 190 LEU A N 1
ATOM 1459 C CA . LEU A 1 190 ? -1.925 -13.740 -2.053 1.00 69.38 190 LEU A CA 1
ATOM 1460 C C . LEU A 1 190 ? -1.430 -12.400 -2.609 1.00 69.38 190 LEU A C 1
ATOM 1462 O O . LEU A 1 190 ? -2.111 -11.385 -2.513 1.00 69.38 190 LEU A O 1
ATOM 1466 N N . ALA A 1 191 ? -0.251 -12.399 -3.221 1.00 72.38 191 ALA A N 1
ATOM 1467 C CA . ALA A 1 191 ? 0.274 -11.209 -3.878 1.00 72.38 191 ALA A CA 1
ATOM 1468 C C . ALA A 1 191 ? -0.577 -10.824 -5.103 1.00 72.38 191 ALA A C 1
ATOM 1470 O O . ALA A 1 191 ? -0.701 -11.600 -6.058 1.00 72.38 191 ALA A O 1
ATOM 1471 N N . VAL A 1 192 ? -1.117 -9.604 -5.086 1.00 75.19 192 VAL A N 1
ATOM 1472 C CA . VAL A 1 192 ? -1.763 -8.945 -6.228 1.00 75.19 192 VAL A CA 1
ATOM 1473 C C . VAL A 1 192 ? -0.903 -7.743 -6.607 1.00 75.19 192 VAL A C 1
ATOM 1475 O O . VAL A 1 192 ? -0.736 -6.827 -5.812 1.00 75.19 192 VAL A O 1
ATOM 1478 N N . GLY A 1 193 ? -0.309 -7.776 -7.798 1.00 74.56 193 GLY A N 1
ATOM 1479 C CA . GLY A 1 193 ? 0.528 -6.694 -8.308 1.00 74.56 193 GLY A CA 1
ATOM 1480 C C . GLY A 1 193 ? 1.702 -7.167 -9.176 1.00 74.56 193 GLY A C 1
ATOM 1481 O O . GLY A 1 193 ? 1.877 -8.376 -9.376 1.00 74.56 193 GLY A O 1
ATOM 1482 N N . PRO A 1 194 ? 2.517 -6.223 -9.682 1.00 80.56 194 PRO A N 1
ATOM 1483 C CA . PRO A 1 194 ? 2.415 -4.778 -9.446 1.00 80.56 194 PRO A CA 1
ATOM 1484 C C . PRO A 1 194 ? 1.200 -4.131 -10.135 1.00 80.56 194 PRO A C 1
ATOM 1486 O O . PRO A 1 194 ? 0.851 -4.472 -11.266 1.00 80.56 194 PRO A O 1
ATOM 1489 N N . ILE A 1 195 ? 0.546 -3.198 -9.435 1.00 84.81 195 ILE A N 1
ATOM 1490 C CA . ILE A 1 195 ? -0.579 -2.406 -9.949 1.00 84.81 195 ILE A CA 1
ATOM 1491 C C . ILE A 1 195 ? -0.026 -1.048 -10.376 1.00 84.81 195 ILE A C 1
ATOM 1493 O O . ILE A 1 195 ? 0.548 -0.325 -9.568 1.00 84.81 195 ILE A O 1
ATOM 1497 N N . LEU A 1 196 ? -0.179 -0.709 -11.656 1.00 82.50 196 LEU A N 1
ATOM 1498 C CA . LEU A 1 196 ? 0.169 0.625 -12.140 1.00 82.50 196 LEU A CA 1
ATOM 1499 C C . LEU A 1 196 ? -0.966 1.599 -11.835 1.00 82.50 196 LEU A C 1
ATOM 1501 O O . LEU A 1 196 ? -2.102 1.383 -12.262 1.00 82.50 196 LEU A O 1
ATOM 1505 N N . VAL A 1 197 ? -0.625 2.683 -11.150 1.00 80.44 197 VAL A N 1
ATOM 1506 C CA . VAL A 1 197 ? -1.529 3.791 -10.830 1.00 80.44 197 VAL A CA 1
ATOM 1507 C C . VAL A 1 197 ? -1.355 4.942 -11.825 1.00 80.44 197 VAL A C 1
ATOM 1509 O O . VAL A 1 197 ? -0.343 5.025 -12.519 1.00 80.44 197 VAL A O 1
ATOM 1512 N N . SER A 1 198 ? -2.343 5.841 -11.898 1.00 71.56 198 SER A N 1
ATOM 1513 C CA . SER A 1 198 ? -2.298 7.066 -12.723 1.00 71.56 198 SER A CA 1
ATOM 1514 C C . SER A 1 198 ? -2.185 6.841 -14.245 1.00 71.56 198 SER A C 1
ATOM 1516 O O . SER A 1 198 ? -1.792 7.722 -15.010 1.00 71.56 198 SER A O 1
ATOM 1518 N N . THR A 1 199 ? -2.541 5.648 -14.724 1.00 71.69 199 THR A N 1
ATOM 1519 C CA . THR A 1 199 ? -2.633 5.372 -16.163 1.00 71.69 199 THR A CA 1
ATOM 1520 C C . THR A 1 199 ? -3.936 5.944 -16.729 1.00 71.69 199 THR A C 1
ATOM 1522 O O . THR A 1 199 ? -4.968 5.935 -16.069 1.00 71.69 199 THR A O 1
ATOM 1525 N N . SER A 1 200 ? -3.915 6.447 -17.971 1.00 70.69 200 SER A N 1
ATOM 1526 C CA . SER A 1 200 ? -5.115 7.017 -18.618 1.00 70.69 200 SER A CA 1
ATOM 1527 C C . SER A 1 200 ? -6.189 5.979 -18.957 1.00 70.69 200 SER A C 1
ATOM 1529 O O . SER A 1 200 ? -7.325 6.332 -19.277 1.00 70.69 200 SER A O 1
ATOM 1531 N N . ARG A 1 201 ? -5.804 4.702 -18.944 1.00 76.69 201 ARG A N 1
ATOM 1532 C CA . ARG A 1 201 ? -6.662 3.524 -19.032 1.00 76.69 201 ARG A CA 1
ATOM 1533 C C . ARG A 1 201 ? -6.029 2.420 -18.211 1.00 76.69 201 ARG A C 1
ATOM 1535 O O . ARG A 1 201 ? -4.806 2.290 -18.239 1.00 76.69 201 ARG A O 1
ATOM 1542 N N . SER A 1 202 ? -6.857 1.579 -17.604 1.00 82.31 202 SER A N 1
ATOM 1543 C CA . SER A 1 202 ? -6.384 0.410 -16.865 1.00 82.31 202 SER A CA 1
ATOM 1544 C C . SER A 1 202 ? -5.407 -0.466 -17.673 1.00 82.31 202 SER A C 1
ATOM 1546 O O . SER A 1 202 ? -5.752 -1.062 -18.698 1.00 82.31 202 SER A O 1
ATOM 1548 N N . ALA A 1 203 ? -4.162 -0.524 -17.198 1.00 83.50 203 ALA A N 1
ATOM 1549 C CA . ALA A 1 203 ? -3.087 -1.349 -17.732 1.00 83.50 203 ALA A CA 1
ATOM 1550 C C . ALA A 1 203 ? -2.124 -1.726 -16.602 1.00 83.50 203 ALA A C 1
ATOM 1552 O O . ALA A 1 203 ? -1.740 -0.874 -15.805 1.00 83.50 203 ALA A O 1
ATOM 1553 N N . HIS A 1 204 ? -1.701 -2.990 -16.540 1.00 86.56 204 HIS A N 1
ATOM 1554 C CA . HIS A 1 204 ? -0.815 -3.487 -15.484 1.00 86.56 204 HIS A CA 1
ATOM 1555 C C . HIS A 1 204 ? 0.273 -4.397 -16.052 1.00 86.56 204 HIS A C 1
ATOM 1557 O O . HIS A 1 204 ? 0.083 -5.049 -17.081 1.00 86.56 204 HIS A O 1
ATOM 1563 N N . ILE A 1 205 ? 1.418 -4.445 -15.370 1.00 83.38 205 ILE A N 1
ATOM 1564 C CA . ILE A 1 205 ? 2.575 -5.245 -15.778 1.00 83.38 205 ILE A CA 1
ATOM 1565 C C . ILE A 1 205 ? 2.644 -6.487 -14.896 1.00 83.38 205 ILE A C 1
ATOM 1567 O O . ILE A 1 205 ? 2.620 -6.400 -13.674 1.00 83.38 205 ILE A O 1
ATOM 1571 N N . LEU A 1 206 ? 2.762 -7.656 -15.522 1.00 80.44 206 LEU A N 1
ATOM 1572 C CA . LEU A 1 206 ? 3.016 -8.909 -14.816 1.00 80.44 206 LEU A CA 1
ATOM 1573 C C . LEU A 1 206 ? 4.514 -9.193 -14.797 1.00 80.44 206 LEU A C 1
ATOM 1575 O O . LEU A 1 206 ? 5.192 -9.056 -15.816 1.00 80.44 206 LEU A O 1
ATOM 1579 N N . THR A 1 207 ? 5.024 -9.640 -13.653 1.00 75.50 207 THR A N 1
ATOM 1580 C CA . THR A 1 207 ? 6.401 -10.128 -13.555 1.00 75.50 207 THR A CA 1
ATOM 1581 C C . THR A 1 207 ? 6.468 -11.620 -13.913 1.00 75.50 207 THR A C 1
ATOM 1583 O O . THR A 1 207 ? 5.480 -12.342 -13.745 1.00 75.50 207 THR A O 1
ATOM 1586 N N . PRO A 1 208 ? 7.623 -12.138 -14.378 1.00 71.88 208 PRO A N 1
ATOM 1587 C CA . PRO A 1 208 ? 7.760 -13.557 -14.730 1.00 71.88 208 PRO A CA 1
ATOM 1588 C C . PRO A 1 208 ? 7.498 -14.540 -13.577 1.00 71.88 208 PRO A C 1
ATOM 1590 O O . PRO A 1 208 ? 7.291 -15.724 -13.822 1.00 71.88 208 PRO A O 1
ATOM 1593 N N . SER A 1 209 ? 7.514 -14.071 -12.325 1.00 69.94 209 SER A N 1
ATOM 1594 C CA . SER A 1 209 ? 7.271 -14.881 -11.126 1.00 69.94 209 SER A CA 1
ATOM 1595 C C . SER A 1 209 ? 5.791 -14.967 -10.722 1.00 69.94 209 SER A C 1
ATOM 1597 O O . SER A 1 209 ? 5.464 -15.594 -9.710 1.00 69.94 209 SER A O 1
ATOM 1599 N N . VAL A 1 210 ? 4.881 -14.342 -11.478 1.00 72.69 210 VAL A N 1
ATOM 1600 C CA . VAL A 1 210 ? 3.438 -14.389 -11.209 1.00 72.69 210 VAL A CA 1
ATOM 1601 C C . VAL A 1 210 ? 2.868 -15.771 -11.554 1.00 72.69 210 VAL A C 1
ATOM 1603 O O . VAL A 1 210 ? 2.960 -16.242 -12.685 1.00 72.69 210 VAL A O 1
ATOM 1606 N N . MET A 1 211 ? 2.219 -16.412 -10.577 1.00 73.38 211 MET A N 1
ATOM 1607 C CA . MET A 1 211 ? 1.484 -17.668 -10.774 1.00 73.38 211 MET A CA 1
ATOM 1608 C C . MET A 1 211 ? 0.130 -17.429 -11.457 1.00 73.38 211 MET A C 1
ATOM 1610 O O . MET A 1 211 ? -0.410 -16.327 -11.411 1.00 73.38 211 MET A O 1
ATOM 1614 N N . ALA A 1 212 ? -0.498 -18.473 -12.008 1.00 76.50 212 ALA A N 1
ATOM 1615 C CA . ALA A 1 212 ? -1.772 -18.349 -12.728 1.00 76.50 212 ALA A CA 1
ATOM 1616 C C . ALA A 1 212 ? -2.902 -17.669 -11.931 1.00 76.50 212 ALA A C 1
ATOM 1618 O O . ALA A 1 212 ? -3.698 -16.926 -12.500 1.00 76.50 212 ALA A O 1
ATOM 1619 N N . ARG A 1 213 ? -2.945 -17.863 -10.606 1.00 71.62 213 ARG A N 1
ATOM 1620 C CA . ARG A 1 213 ? -3.866 -17.135 -9.718 1.00 71.62 213 ARG A CA 1
ATOM 1621 C C . ARG A 1 213 ? -3.614 -15.627 -9.730 1.00 71.62 213 ARG A C 1
ATOM 1623 O O . ARG A 1 213 ? -4.564 -14.859 -9.794 1.00 71.62 213 ARG A O 1
ATOM 1630 N N . GLY A 1 214 ? -2.351 -15.212 -9.707 1.00 77.25 214 GLY A N 1
ATOM 1631 C CA . GLY A 1 214 ? -1.981 -13.805 -9.820 1.00 77.25 214 GLY A CA 1
ATOM 1632 C C . GLY A 1 214 ? -2.366 -13.224 -11.182 1.00 77.25 214 GLY A C 1
ATOM 1633 O O . GLY A 1 214 ? -2.897 -12.123 -11.228 1.00 77.25 214 GLY A O 1
ATOM 1634 N N . ILE A 1 215 ? -2.224 -13.985 -12.276 1.00 82.38 215 ILE A N 1
ATOM 1635 C CA . ILE A 1 215 ? -2.695 -13.558 -13.609 1.00 82.38 215 ILE A CA 1
ATOM 1636 C C . ILE A 1 215 ? -4.213 -13.324 -13.603 1.00 82.38 215 ILE A C 1
ATOM 1638 O O . ILE A 1 215 ? -4.681 -12.299 -14.100 1.00 82.38 215 ILE A O 1
ATOM 1642 N N . LEU A 1 216 ? -4.983 -14.251 -13.022 1.00 82.12 216 LEU A N 1
ATOM 1643 C CA . LEU A 1 216 ? -6.437 -14.121 -12.903 1.00 82.12 216 LEU A CA 1
ATOM 1644 C C . LEU A 1 216 ? -6.826 -12.891 -12.073 1.00 82.12 216 LEU A C 1
ATOM 1646 O O . LEU A 1 216 ? -7.656 -12.102 -12.516 1.00 82.12 216 LEU A O 1
ATOM 1650 N N . ASN A 1 217 ? -6.197 -12.702 -10.910 1.00 81.56 217 ASN A N 1
ATOM 1651 C CA . ASN A 1 217 ? -6.455 -11.552 -10.046 1.00 81.56 217 ASN A CA 1
ATOM 1652 C C . ASN A 1 217 ? -6.142 -10.237 -10.765 1.00 81.56 217 ASN A C 1
ATOM 1654 O O . ASN A 1 217 ? -6.975 -9.341 -10.783 1.00 81.56 217 ASN A O 1
ATOM 1658 N N . MET A 1 218 ? -4.988 -10.142 -11.428 1.00 87.12 218 MET A N 1
ATOM 1659 C CA . MET A 1 218 ? -4.605 -8.940 -12.173 1.00 87.12 218 MET A CA 1
ATOM 1660 C C . MET A 1 218 ? -5.518 -8.670 -13.371 1.00 87.12 218 MET A C 1
ATOM 1662 O O . MET A 1 218 ? -5.768 -7.515 -13.699 1.00 87.12 218 MET A O 1
ATOM 1666 N N . SER A 1 219 ? -6.066 -9.715 -13.996 1.00 86.38 219 SER A N 1
ATOM 1667 C CA . SER A 1 219 ? -7.081 -9.560 -15.046 1.00 86.38 219 SER A CA 1
ATOM 1668 C C . SER A 1 219 ? -8.390 -9.003 -14.483 1.00 86.38 219 SER A C 1
ATOM 1670 O O . SER A 1 219 ? -9.031 -8.180 -15.131 1.00 86.38 219 SER A O 1
ATOM 1672 N N . ALA A 1 220 ? -8.780 -9.427 -13.277 1.00 85.38 220 ALA A N 1
ATOM 1673 C CA . ALA A 1 220 ? -9.948 -8.889 -12.587 1.00 85.38 220 ALA A CA 1
ATOM 1674 C C . ALA A 1 220 ? -9.740 -7.421 -12.186 1.00 85.38 220 ALA A C 1
ATOM 1676 O O . ALA A 1 220 ? -10.608 -6.603 -12.478 1.00 85.38 220 ALA A O 1
ATOM 1677 N N . VAL A 1 221 ? -8.579 -7.074 -11.613 1.00 84.56 221 VAL A N 1
ATOM 1678 C CA . VAL A 1 221 ? -8.207 -5.679 -11.303 1.00 84.56 221 VAL A CA 1
ATOM 1679 C C . VAL A 1 221 ? -8.272 -4.819 -12.568 1.00 84.56 221 VAL A C 1
ATOM 1681 O O . VAL A 1 221 ? -8.924 -3.779 -12.565 1.00 84.56 221 VAL A O 1
ATOM 1684 N N . ALA A 1 222 ? -7.708 -5.298 -13.684 1.00 86.00 222 ALA A N 1
ATOM 1685 C CA . ALA A 1 222 ? -7.746 -4.568 -14.948 1.00 86.00 222 ALA A CA 1
ATOM 1686 C C . ALA A 1 222 ? -9.177 -4.361 -15.483 1.00 86.00 222 ALA A C 1
ATOM 1688 O O . ALA A 1 222 ? -9.535 -3.284 -15.961 1.00 86.00 222 ALA A O 1
ATOM 1689 N N . ALA A 1 223 ? -10.019 -5.396 -15.401 1.00 85.50 223 ALA A N 1
ATOM 1690 C CA . ALA A 1 223 ? -11.405 -5.327 -15.855 1.00 85.50 223 ALA A CA 1
ATOM 1691 C C . ALA A 1 223 ? -12.240 -4.350 -15.016 1.00 85.50 223 ALA A C 1
ATOM 1693 O O . ALA A 1 223 ? -13.005 -3.566 -15.577 1.00 85.50 223 ALA A O 1
ATOM 1694 N N . VAL A 1 224 ? -12.074 -4.376 -13.690 1.00 83.62 224 VAL A N 1
ATOM 1695 C CA . VAL A 1 224 ? -12.746 -3.450 -12.770 1.00 83.62 224 VAL A CA 1
ATOM 1696 C C . VAL A 1 224 ? -12.259 -2.021 -13.009 1.00 83.62 224 VAL A C 1
ATOM 1698 O O . VAL A 1 224 ? -13.085 -1.128 -13.184 1.00 83.62 224 VAL A O 1
ATOM 1701 N N . GLY A 1 225 ? -10.945 -1.805 -13.122 1.00 80.12 225 GLY A N 1
ATOM 1702 C CA . GLY A 1 225 ? -10.378 -0.492 -13.435 1.00 80.12 225 GLY A CA 1
ATOM 1703 C C . GLY A 1 225 ? -10.948 0.097 -14.728 1.00 80.12 225 GLY A C 1
ATOM 1704 O O . GLY A 1 225 ? -11.409 1.234 -14.742 1.00 80.12 225 GLY A O 1
ATOM 1705 N N . ALA A 1 226 ? -11.035 -0.706 -15.794 1.00 83.31 226 ALA A N 1
ATOM 1706 C CA . ALA A 1 226 ? -11.618 -0.268 -17.063 1.00 83.31 226 ALA A CA 1
ATOM 1707 C C . ALA A 1 226 ? -13.113 0.105 -16.959 1.00 83.31 226 ALA A C 1
ATOM 1709 O O . ALA A 1 226 ? -13.572 1.006 -17.663 1.00 83.31 226 ALA A O 1
ATOM 1710 N N . GLN A 1 227 ? -13.882 -0.566 -16.092 1.00 81.56 227 GLN A N 1
ATOM 1711 C CA . GLN A 1 227 ? -15.288 -0.225 -15.843 1.00 81.56 227 GLN A CA 1
ATOM 1712 C C . GLN A 1 227 ? -15.431 1.119 -15.117 1.00 81.56 227 GLN A C 1
ATOM 1714 O O . GLN A 1 227 ? -16.304 1.910 -15.482 1.00 81.56 227 GLN A O 1
ATOM 1719 N N . TYR A 1 228 ? -14.567 1.396 -14.135 1.00 77.00 228 TYR A N 1
ATOM 1720 C CA . TYR A 1 228 ? -14.526 2.690 -13.447 1.00 77.00 228 TYR A CA 1
ATOM 1721 C C . TYR A 1 228 ? -14.144 3.828 -14.398 1.00 77.00 228 TYR A C 1
ATOM 1723 O O . TYR A 1 228 ? -14.864 4.825 -14.456 1.00 77.00 228 TYR A O 1
ATOM 1731 N N . ASP A 1 229 ? -13.094 3.649 -15.210 1.00 73.06 229 ASP A N 1
ATOM 1732 C CA . ASP A 1 229 ? -12.659 4.643 -16.204 1.00 73.06 229 ASP A CA 1
ATOM 1733 C C . ASP A 1 229 ? -13.807 5.013 -17.163 1.00 73.06 229 ASP A C 1
ATOM 1735 O O . ASP A 1 229 ? -14.020 6.181 -17.493 1.00 73.06 229 ASP A O 1
ATOM 1739 N N . GLN A 1 230 ? -14.591 4.017 -17.591 1.00 66.75 230 GLN A N 1
ATOM 1740 C CA . GLN A 1 230 ? -15.746 4.227 -18.462 1.00 66.75 230 GLN A CA 1
ATOM 1741 C C . GLN A 1 230 ? -16.898 4.952 -17.744 1.00 66.75 230 GLN A C 1
ATOM 1743 O O . GLN A 1 230 ? -17.608 5.746 -18.366 1.00 66.75 230 GLN A O 1
ATOM 1748 N N . HIS A 1 231 ? -17.111 4.692 -16.452 1.00 68.38 231 HIS A N 1
ATOM 1749 C CA . HIS A 1 231 ? -18.137 5.370 -15.660 1.00 68.38 231 HIS A CA 1
ATOM 1750 C C . HIS A 1 231 ? -17.812 6.859 -15.458 1.00 68.38 231 HIS A C 1
ATOM 1752 O O . HIS A 1 231 ? -18.659 7.706 -15.740 1.00 68.38 231 HIS A O 1
ATOM 1758 N N . GLU A 1 232 ? -16.572 7.176 -15.079 1.00 66.69 232 GLU A N 1
ATOM 1759 C CA . GLU A 1 232 ? -16.043 8.543 -14.938 1.00 66.69 232 GLU A CA 1
ATOM 1760 C C . GLU A 1 232 ? -16.114 9.330 -16.263 1.00 66.69 232 GLU A C 1
ATOM 1762 O O . GLU A 1 232 ? -16.596 10.468 -16.317 1.00 66.69 232 GLU A O 1
ATOM 1767 N N . GLN A 1 233 ? -15.726 8.706 -17.381 1.00 61.28 233 GLN A N 1
ATOM 1768 C CA . GLN A 1 233 ? -15.844 9.316 -18.713 1.00 61.28 233 GLN A CA 1
ATOM 1769 C C . GLN A 1 233 ? -17.305 9.606 -19.090 1.00 61.28 233 GLN A C 1
ATOM 1771 O O . GLN A 1 233 ? -17.617 10.663 -19.633 1.00 61.28 233 GLN A O 1
ATOM 1776 N N . ASN A 1 234 ? -18.233 8.708 -18.762 1.00 57.56 234 ASN A N 1
ATOM 1777 C CA . ASN A 1 234 ? -19.656 8.922 -19.029 1.00 57.56 234 ASN A CA 1
ATOM 1778 C C . ASN A 1 234 ? -20.288 10.005 -18.139 1.00 57.56 234 ASN A C 1
ATOM 1780 O O . ASN A 1 234 ? -21.274 10.621 -18.547 1.00 57.56 234 ASN A O 1
ATOM 1784 N N . LEU A 1 235 ? -19.763 10.230 -16.931 1.00 61.16 235 LEU A N 1
ATOM 1785 C CA . LEU A 1 235 ? -20.193 11.315 -16.043 1.00 61.16 235 LEU A CA 1
ATOM 1786 C C . LEU A 1 235 ? -19.649 12.677 -16.498 1.00 61.16 235 LEU A C 1
ATOM 1788 O O . LEU A 1 235 ? -20.387 13.660 -16.478 1.00 61.16 235 LEU A O 1
ATOM 1792 N N . SER A 1 236 ? -18.401 12.730 -16.969 1.00 57.84 236 SER A N 1
ATOM 1793 C CA . SER A 1 236 ? -17.783 13.963 -17.490 1.00 57.84 236 SER A CA 1
ATOM 1794 C C . SER A 1 236 ? -18.349 14.419 -18.843 1.00 57.84 236 SER A C 1
ATOM 1796 O O . SER A 1 236 ? -18.344 15.611 -19.127 1.00 57.84 236 SER A O 1
ATOM 1798 N N . LEU A 1 237 ? -18.907 13.506 -19.648 1.00 53.53 237 LEU A N 1
ATOM 1799 C CA . LEU A 1 237 ? -19.592 13.810 -20.917 1.00 53.53 237 LEU A CA 1
ATOM 1800 C C . LEU A 1 237 ? -21.073 14.224 -20.761 1.00 53.53 237 LEU A C 1
ATOM 1802 O O . LEU A 1 237 ? -21.757 14.426 -21.764 1.00 53.53 237 LEU A O 1
ATOM 1806 N N . LYS A 1 238 ? -21.604 14.301 -19.531 1.00 47.12 238 LYS A N 1
ATOM 1807 C CA . LYS A 1 238 ? -23.016 14.639 -19.244 1.00 47.12 238 LYS A CA 1
ATOM 1808 C C . LYS A 1 238 ? -23.285 16.126 -18.954 1.00 47.12 238 LYS A C 1
ATOM 1810 O O . LYS A 1 238 ? -24.394 16.454 -18.531 1.00 47.12 238 LYS A O 1
ATOM 1815 N N . TRP A 1 239 ? -22.329 17.005 -19.231 1.00 42.91 239 TRP A N 1
ATOM 1816 C CA . TRP A 1 239 ? -22.463 18.466 -19.162 1.00 42.91 239 TRP A CA 1
ATOM 1817 C C . TRP A 1 239 ? -21.912 19.115 -20.435 1.00 42.91 239 TRP A C 1
ATOM 1819 O O . TRP A 1 239 ? -22.100 20.342 -20.583 1.00 42.91 239 TRP A O 1
#

Sequence (239 aa):
MAEDIRETALRYHREGRPGKIEVVASKLLANQRDLSRAYTPGVAQASLAISEDSAMAAELTVRDTIFITDTYVTPDPTVEEIAEMTHLPAEEVRRFGLTPMVGLLSHSNFGSSNFASAQKMRKARQLVHERDPDLQVEGEIDGDAAIDSDISERIFPNSFLDGQANFLVMLDQDAANIAFNLLKTLADGLAVGPILVSTSRSAHILTPSVMARGILNMSAVAAVGAQYDQHEQNLSLKW

Radius of gyration: 22.01 Å; chains: 1; bounding box: 49×54×62 Å

pLDDT: mean 81.57, std 12.26, range [42.91, 97.19]

Secondary structure (DSSP, 8-state):
----HHHHHHHHHHSSSSSS-----SS---SHHHHHHHSTTHHHHHHHHHHH-TTHHHHHS-S---EEE-SSS-SS--HHHHHHHHHHHHHHHHHTT---EEEEE-SSSTTS--SHHHHHHHHHHHHHHHH-TTSEEEEEE-HHHHH-HHHHHHH-TT-S-SSS-SEEE-SSHHHHHHHHHHHHHHTT-----PPPPS-SS---PPPTT--HHHHHHHHHHHHHHHHHHHHHHHHHTT-